Protein AF-A0A9E6F3J6-F1 (afdb_monomer)

pLDDT: mean 94.52, std 9.63, range [47.38, 98.88]

Mean predicted aligned error: 3.68 Å

Sequence (182 aa):
ATDNMPSGSAQNPGDVLKTYSGITVEVDNTDAEGRLILSDALTYVKEKYSPDAIIDLATLTGACVVALGNQVAGLFSNNDELADKIFKAGLRSGEKVWRMPIWDEYDPQIKSDVADLKNVGGRGAGAITAAKFLEKFVGDHKAWAHLDIAGPAFPGMGGGSKQKGSTGFGVRLLAEVLRNWS

Solvent-accessible surface area (backbone atoms only — not comparable to full-atom values): 10262 Å² total; per-residue (Å²): 139,85,83,92,65,94,56,100,82,41,87,50,68,68,41,73,44,74,44,80,82,62,56,31,34,24,30,68,48,74,91,46,44,67,59,59,62,43,33,37,52,45,28,48,48,48,73,76,63,65,60,87,60,46,79,50,77,39,72,68,34,71,48,40,25,73,75,54,36,39,70,30,24,40,31,37,55,83,20,74,68,60,46,49,48,48,40,54,16,6,66,75,55,67,49,38,51,44,84,47,72,81,62,73,88,49,54,74,43,30,53,37,97,88,32,71,25,30,62,56,36,60,87,65,62,41,40,42,35,50,50,55,56,45,44,66,40,51,58,87,60,74,37,36,34,44,34,38,31,37,18,33,32,51,28,58,99,85,39,99,62,93,59,88,51,75,64,65,63,55,57,55,24,51,53,40,34,64,76,61,66,123

Foldseek 3Di:
DDDQDDDPPHDDQQDWDQEPVRFIEGANDSLQCVLVVLLNVLLCCCVVPVDLAAEAEDLGDPVQCVVPNQQEKEKEKPEPVLSVLLQVLCVVLVLHYDYDDQDPVQVVQQDDPVGRGYSASPDPPGVNNSVNSSVVSNDPNRHYMYINNSRHQQPDPPDPDPDHGGDPRPPSSVVSSVVPVD

Secondary structure (DSSP, 8-state):
-------TTS--TTEEEE-TTS-EEEES-TT--HHHHHHHHHHHHHHHH--S-EEEEE---HHHHHHHTTS-EEEEES-HHHHHHHHHHHHHHS--EEE----GGGGGGG--SSSSEES---STTHHHHHHHHHHHHHTT-SSEEEEE-HHHHS--TTSS-S-SS---TTHHHHHHHHHT--

Structure (mmCIF, N/CA/C/O backbone):
data_AF-A0A9E6F3J6-F1
#
_entry.id   AF-A0A9E6F3J6-F1
#
loop_
_atom_site.group_PDB
_atom_site.id
_atom_site.type_symbol
_atom_site.label_atom_id
_atom_site.label_alt_id
_atom_site.label_comp_id
_atom_site.label_asym_id
_atom_site.label_entity_id
_atom_site.label_seq_id
_atom_site.pdbx_PDB_ins_code
_atom_site.Cartn_x
_atom_site.Cartn_y
_atom_site.Cartn_z
_atom_site.occupancy
_atom_site.B_iso_or_equiv
_atom_site.auth_seq_id
_atom_site.auth_comp_id
_atom_site.auth_asym_id
_atom_site.auth_atom_id
_atom_site.pdbx_PDB_model_num
ATOM 1 N N . ALA A 1 1 ? 14.091 -4.470 7.729 1.00 88.19 1 ALA A N 1
ATOM 2 C CA . ALA A 1 1 ? 14.368 -3.021 7.675 1.00 88.19 1 ALA A CA 1
ATOM 3 C C . ALA A 1 1 ? 15.608 -2.810 6.820 1.00 88.19 1 ALA A C 1
ATOM 5 O O . ALA A 1 1 ? 16.492 -3.657 6.876 1.00 88.19 1 ALA A O 1
ATOM 6 N N . THR A 1 2 ? 15.628 -1.755 6.010 1.00 94.44 2 THR A N 1
ATOM 7 C CA . THR A 1 2 ? 16.725 -1.406 5.094 1.00 94.44 2 THR A CA 1
ATOM 8 C C . THR A 1 2 ? 16.733 0.106 4.876 1.00 94.44 2 THR A C 1
ATOM 10 O O . THR A 1 2 ? 15.719 0.749 5.152 1.00 94.44 2 THR A O 1
ATOM 13 N N . ASP A 1 3 ? 17.835 0.635 4.351 1.00 94.75 3 ASP A N 1
ATOM 14 C CA . ASP A 1 3 ? 17.947 2.015 3.875 1.00 94.75 3 ASP A CA 1
ATOM 15 C C . ASP A 1 3 ? 17.868 2.049 2.339 1.00 94.75 3 ASP A C 1
ATOM 17 O O . ASP A 1 3 ? 18.248 1.077 1.679 1.00 94.75 3 ASP A O 1
ATOM 21 N N . ASN A 1 4 ? 17.404 3.168 1.775 1.00 96.44 4 ASN A N 1
ATOM 22 C CA . ASN A 1 4 ? 17.473 3.454 0.340 1.00 96.44 4 ASN A CA 1
ATOM 23 C C . ASN A 1 4 ? 18.542 4.527 0.092 1.00 96.44 4 ASN A C 1
ATOM 25 O O . ASN A 1 4 ? 18.337 5.691 0.433 1.00 96.44 4 ASN A O 1
ATOM 29 N N . MET A 1 5 ? 19.704 4.133 -0.437 1.00 96.62 5 MET A N 1
ATOM 30 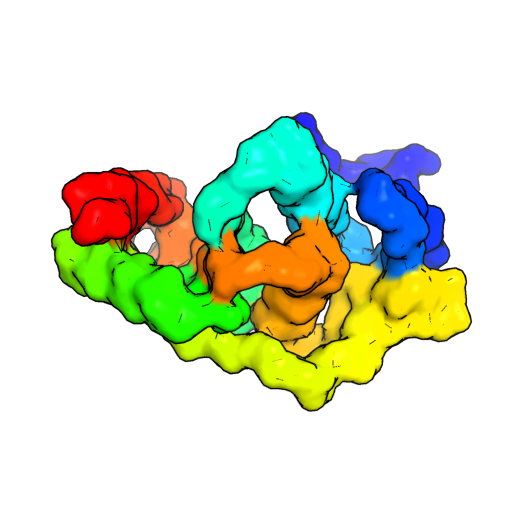C CA . MET A 1 5 ? 20.872 5.011 -0.560 1.00 96.62 5 MET A CA 1
ATOM 31 C C . MET A 1 5 ? 21.533 4.895 -1.937 1.00 96.62 5 MET A C 1
ATOM 33 O O . MET A 1 5 ? 21.718 3.781 -2.437 1.00 96.62 5 MET A O 1
ATOM 37 N N . PRO A 1 6 ? 21.985 6.016 -2.530 1.00 96.50 6 PRO A N 1
ATOM 38 C CA . PRO A 1 6 ? 22.788 5.969 -3.741 1.00 96.50 6 PRO A CA 1
ATOM 39 C C . PRO A 1 6 ? 24.170 5.378 -3.438 1.00 96.50 6 PRO A C 1
ATOM 41 O O . PRO A 1 6 ? 24.832 5.741 -2.465 1.00 96.50 6 PRO A O 1
ATOM 44 N N . SER A 1 7 ? 24.627 4.470 -4.293 1.00 97.12 7 SER A N 1
ATOM 45 C CA . SER A 1 7 ? 25.970 3.891 -4.252 1.00 97.12 7 SER A CA 1
ATOM 46 C C . SER A 1 7 ? 26.325 3.306 -5.621 1.00 97.12 7 SER A C 1
ATOM 48 O O . SER A 1 7 ? 25.457 3.174 -6.480 1.00 97.12 7 SER A O 1
ATOM 50 N N . GLY A 1 8 ? 27.585 2.906 -5.825 1.00 97.38 8 GLY A N 1
ATOM 51 C CA . GLY A 1 8 ? 28.000 2.212 -7.055 1.00 97.38 8 GLY A CA 1
ATOM 52 C C . GLY A 1 8 ? 27.360 0.830 -7.250 1.00 97.38 8 GLY A C 1
ATOM 53 O O . GLY A 1 8 ? 27.505 0.243 -8.316 1.00 97.38 8 GLY A O 1
ATOM 54 N N . SER A 1 9 ? 26.667 0.315 -6.232 1.00 96.38 9 SER A N 1
ATOM 55 C CA . SER A 1 9 ? 25.917 -0.944 -6.254 1.00 96.38 9 SER A CA 1
ATOM 56 C C . SER A 1 9 ? 24.431 -0.743 -5.935 1.00 96.38 9 SER A C 1
ATOM 58 O O . SER A 1 9 ? 23.765 -1.691 -5.523 1.00 96.38 9 SER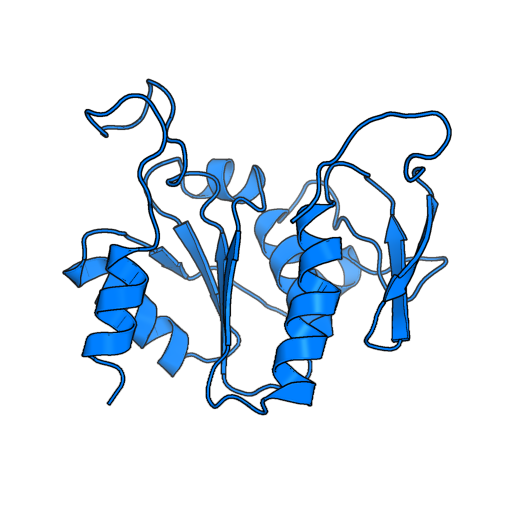 A O 1
ATOM 60 N N . ALA A 1 10 ? 23.924 0.491 -6.029 1.00 97.44 10 ALA A N 1
ATOM 61 C CA . ALA A 1 10 ? 22.506 0.768 -5.834 1.00 97.44 10 ALA A CA 1
ATOM 62 C C . ALA A 1 10 ? 21.676 0.233 -7.010 1.00 97.44 10 ALA A C 1
ATOM 64 O O . ALA A 1 10 ? 22.206 -0.014 -8.095 1.00 97.44 10 ALA A O 1
ATOM 65 N N . GLN A 1 11 ? 20.371 0.072 -6.776 1.00 96.69 11 GLN A N 1
ATOM 66 C CA . GLN A 1 11 ? 19.416 -0.223 -7.843 1.00 96.69 11 GLN A CA 1
ATOM 67 C C . GLN A 1 11 ? 19.447 0.885 -8.896 1.00 96.69 11 GLN A C 1
ATOM 69 O O . GLN A 1 11 ? 19.531 2.069 -8.558 1.00 96.69 11 GLN A O 1
ATOM 74 N N . ASN A 1 12 ? 19.3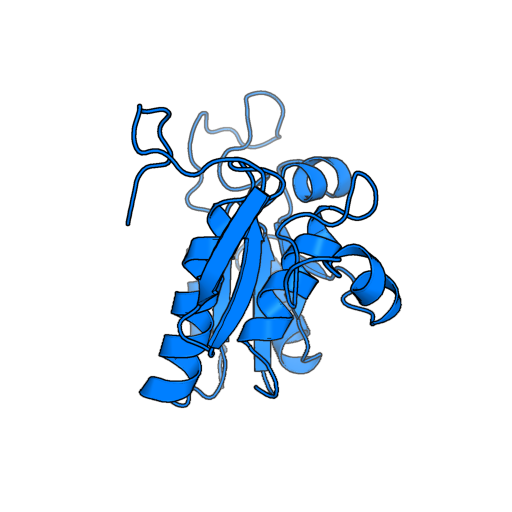50 0.492 -10.162 1.00 97.00 12 ASN A N 1
ATOM 75 C CA . ASN A 1 12 ? 19.287 1.406 -11.291 1.00 97.00 12 ASN A CA 1
ATOM 76 C C . ASN A 1 12 ? 17.864 1.457 -11.857 1.00 97.00 12 ASN A C 1
ATOM 78 O O . ASN A 1 12 ? 17.180 0.431 -11.900 1.00 97.00 12 ASN A O 1
ATOM 82 N N . PRO A 1 13 ? 17.424 2.621 -12.362 1.00 97.44 13 PRO A N 1
ATOM 83 C CA . PRO A 1 13 ? 16.274 2.677 -13.249 1.00 97.44 13 PRO A CA 1
ATOM 84 C C . PRO A 1 13 ? 16.433 1.703 -14.431 1.00 97.44 13 PRO A C 1
ATOM 86 O O . PRO A 1 13 ? 17.465 1.708 -15.104 1.00 97.44 13 PRO A O 1
ATOM 89 N N . GLY A 1 14 ? 15.414 0.881 -14.673 1.00 96.81 14 GLY A N 1
ATOM 90 C CA . GLY A 1 14 ? 15.390 -0.186 -15.677 1.00 96.81 14 GLY A CA 1
ATOM 91 C C . GLY A 1 14 ? 15.808 -1.570 -15.166 1.00 96.81 14 GLY A C 1
ATOM 92 O O . GLY A 1 14 ? 15.667 -2.545 -15.906 1.00 96.81 14 GLY A O 1
ATOM 93 N N . ASP A 1 15 ? 16.288 -1.699 -13.922 1.00 98.25 15 ASP A N 1
ATOM 94 C CA . ASP A 1 15 ? 16.562 -3.015 -13.335 1.00 98.25 15 ASP A CA 1
ATOM 95 C C . ASP A 1 15 ? 15.269 -3.840 -13.236 1.00 98.25 15 ASP A C 1
ATOM 97 O O . ASP A 1 15 ? 14.215 -3.328 -12.855 1.00 98.25 15 ASP A O 1
ATOM 101 N N . VAL A 1 16 ? 15.351 -5.141 -13.528 1.00 98.50 16 VAL A N 1
ATOM 102 C CA . VAL A 1 16 ? 14.231 -6.079 -13.362 1.00 98.50 16 VAL A CA 1
ATOM 103 C C . VAL A 1 16 ? 14.496 -6.986 -12.169 1.00 98.50 16 VAL A C 1
ATOM 105 O O . VAL A 1 16 ? 15.429 -7.790 -12.160 1.00 98.50 16 VAL A O 1
ATOM 108 N N . LEU A 1 17 ? 13.642 -6.873 -11.157 1.00 98.06 17 LEU A N 1
ATOM 109 C CA . LEU A 1 17 ? 13.688 -7.677 -9.944 1.00 98.06 17 LEU A CA 1
ATOM 110 C C . LEU A 1 17 ? 12.764 -8.882 -10.079 1.00 98.06 17 LEU A C 1
ATOM 112 O O . LEU A 1 17 ? 11.632 -8.757 -10.539 1.00 98.06 17 LEU A O 1
ATOM 116 N N . LYS A 1 18 ? 13.213 -10.047 -9.612 1.00 98.38 18 LYS A N 1
ATOM 117 C CA . LYS A 1 18 ? 12.339 -11.203 -9.402 1.00 98.38 18 LYS A CA 1
ATOM 118 C C . LYS A 1 18 ? 11.943 -11.259 -7.930 1.00 98.38 18 LYS A C 1
ATOM 120 O O . LYS A 1 18 ? 12.805 -11.458 -7.078 1.00 98.38 18 LYS A O 1
ATOM 125 N N . THR A 1 19 ? 10.657 -11.078 -7.654 1.00 98.19 19 THR A N 1
ATOM 126 C CA . THR A 1 19 ? 10.109 -11.088 -6.287 1.00 98.19 19 THR A CA 1
ATOM 127 C C . THR A 1 19 ? 9.979 -12.510 -5.736 1.00 98.19 19 THR A C 1
ATOM 129 O O . THR A 1 19 ? 10.066 -13.494 -6.479 1.00 98.19 19 THR A O 1
ATOM 132 N N . TYR A 1 20 ? 9.709 -12.627 -4.437 1.00 97.19 20 TYR A N 1
ATOM 133 C CA . TYR A 1 20 ? 9.422 -13.881 -3.739 1.00 97.19 20 TYR A CA 1
ATOM 134 C C . TYR A 1 20 ? 8.258 -14.650 -4.378 1.00 97.19 20 TYR A C 1
ATOM 136 O O . TYR A 1 20 ? 8.334 -15.866 -4.527 1.00 97.19 20 TYR A O 1
ATOM 144 N N . SER A 1 21 ? 7.227 -13.935 -4.846 1.00 96.88 21 SER A N 1
ATOM 145 C CA . SER A 1 21 ? 6.080 -14.517 -5.566 1.00 96.88 21 SER A CA 1
ATOM 146 C C . SER A 1 21 ? 6.431 -15.090 -6.947 1.00 96.88 21 SER A C 1
ATOM 148 O O . SER A 1 21 ? 5.626 -15.786 -7.561 1.00 96.88 21 SER A O 1
ATOM 150 N N . GLY A 1 22 ? 7.616 -14.766 -7.472 1.00 97.75 22 GLY A N 1
ATOM 151 C CA . GLY A 1 22 ? 8.027 -15.065 -8.839 1.00 97.75 22 GLY A CA 1
ATOM 152 C C . GLY A 1 22 ? 7.641 -14.000 -9.868 1.00 97.75 22 GLY A C 1
ATOM 153 O O . GLY A 1 22 ? 8.222 -14.021 -10.952 1.00 97.75 22 GLY A O 1
ATOM 154 N N . ILE A 1 23 ? 6.748 -13.060 -9.527 1.00 98.25 23 ILE A N 1
ATOM 155 C CA . ILE A 1 23 ? 6.398 -11.903 -10.368 1.00 98.25 23 ILE A CA 1
ATOM 156 C C . ILE A 1 23 ? 7.644 -11.035 -10.573 1.00 98.25 23 ILE A C 1
ATOM 158 O O . ILE A 1 23 ? 8.383 -10.755 -9.619 1.00 98.25 23 ILE A O 1
ATOM 162 N N . THR A 1 24 ? 7.871 -10.607 -11.810 1.00 98.69 24 THR A N 1
ATOM 163 C CA . THR A 1 24 ? 8.972 -9.717 -12.182 1.00 98.69 24 THR A CA 1
ATOM 164 C C . THR A 1 24 ? 8.552 -8.247 -12.164 1.00 98.69 24 THR A C 1
ATOM 166 O O . THR A 1 24 ? 7.461 -7.890 -12.608 1.00 98.69 24 THR A O 1
ATOM 169 N N . VAL A 1 25 ? 9.421 -7.383 -11.636 1.00 98.69 25 VAL A N 1
ATOM 170 C CA . VAL A 1 25 ? 9.161 -5.947 -11.476 1.00 98.69 25 VAL A CA 1
ATOM 171 C C . VAL A 1 25 ? 10.288 -5.126 -12.087 1.00 98.69 25 VAL A C 1
ATOM 173 O O . VAL A 1 25 ? 11.423 -5.201 -11.628 1.00 98.69 25 VAL A O 1
ATOM 176 N N . GLU A 1 26 ? 9.957 -4.299 -13.071 1.00 98.62 26 GLU A N 1
ATOM 177 C CA . GLU A 1 26 ? 10.814 -3.227 -13.570 1.00 98.62 26 GLU A CA 1
ATOM 178 C C . GLU A 1 26 ? 10.849 -2.067 -12.562 1.00 98.62 26 GLU A C 1
ATOM 180 O O . GLU A 1 26 ? 9.815 -1.513 -12.163 1.00 98.62 26 GLU A O 1
ATOM 185 N N . VAL A 1 27 ? 12.055 -1.687 -12.151 1.00 98.31 27 VAL A N 1
ATOM 186 C CA . VAL A 1 27 ? 12.314 -0.522 -11.307 1.00 98.31 27 VAL A CA 1
ATOM 187 C C . VAL A 1 27 ? 12.453 0.695 -12.211 1.00 98.31 27 VAL A C 1
ATOM 189 O O . VAL A 1 27 ? 13.545 1.022 -12.646 1.00 98.31 27 VAL A O 1
ATOM 192 N N . ASP A 1 28 ? 11.358 1.385 -12.507 1.00 97.12 28 ASP A N 1
ATOM 193 C CA . ASP A 1 28 ? 11.390 2.620 -13.308 1.00 97.12 28 ASP A CA 1
ATOM 194 C C . ASP A 1 28 ? 11.818 3.829 -12.448 1.00 97.12 28 ASP A C 1
ATOM 196 O O . ASP A 1 28 ? 12.555 4.707 -12.892 1.00 97.12 28 ASP A O 1
ATOM 200 N N . ASN A 1 29 ? 11.437 3.846 -11.164 1.00 97.19 29 ASN A N 1
ATOM 201 C CA . ASN A 1 29 ? 11.877 4.871 -10.214 1.00 97.19 29 ASN A CA 1
ATOM 202 C C . ASN A 1 29 ? 12.340 4.256 -8.886 1.00 97.19 29 ASN A C 1
ATOM 204 O O . ASN A 1 29 ? 11.555 3.624 -8.181 1.00 97.19 29 ASN A O 1
ATOM 208 N N . THR A 1 30 ? 13.596 4.488 -8.509 1.00 96.88 30 THR A N 1
ATOM 209 C CA . THR A 1 30 ? 14.212 3.944 -7.287 1.00 96.88 30 THR A CA 1
ATOM 210 C C . THR A 1 30 ? 13.691 4.571 -5.989 1.00 96.88 30 THR A C 1
ATOM 212 O O . THR A 1 30 ? 13.949 4.023 -4.928 1.00 96.88 30 THR A O 1
ATOM 215 N N . ASP A 1 31 ? 12.971 5.695 -6.057 1.00 95.69 31 ASP A N 1
ATOM 216 C CA . ASP A 1 31 ? 12.282 6.352 -4.923 1.00 95.69 31 ASP A CA 1
ATOM 217 C C . ASP A 1 31 ? 10.863 5.785 -4.691 1.00 95.69 31 ASP A C 1
ATOM 219 O O . ASP A 1 31 ? 10.106 6.217 -3.826 1.00 95.69 31 ASP A O 1
ATOM 223 N N . ALA A 1 32 ? 10.454 4.814 -5.514 1.00 96.12 32 ALA A N 1
ATOM 224 C CA . ALA A 1 32 ? 9.265 4.000 -5.290 1.00 96.12 32 ALA A CA 1
ATOM 225 C C . ALA A 1 32 ? 9.654 2.621 -4.723 1.00 96.12 32 ALA A C 1
ATOM 227 O O . ALA A 1 32 ? 9.108 1.595 -5.132 1.00 96.12 32 ALA A O 1
ATOM 228 N N . GLU A 1 33 ? 10.602 2.583 -3.785 1.00 97.19 33 GLU A N 1
ATOM 229 C CA . GLU A 1 33 ? 11.165 1.359 -3.205 1.00 97.19 33 GLU A CA 1
ATOM 230 C C . GLU A 1 33 ? 10.273 0.721 -2.139 1.00 97.19 33 GLU A C 1
ATOM 232 O O . GLU A 1 33 ? 10.260 -0.503 -1.997 1.00 97.19 33 GLU A O 1
ATOM 237 N N . GLY A 1 34 ? 9.489 1.521 -1.406 1.00 97.31 34 GLY A N 1
ATOM 238 C CA . GLY A 1 34 ? 8.675 1.024 -0.291 1.00 97.31 34 GLY A CA 1
ATOM 239 C C . GLY A 1 34 ? 7.719 -0.101 -0.707 1.00 97.31 34 GLY A C 1
ATOM 240 O O . GLY A 1 34 ? 7.552 -1.090 0.002 1.00 97.31 34 GLY A O 1
ATOM 241 N N . ARG A 1 35 ? 7.148 -0.010 -1.912 1.00 97.94 35 ARG A N 1
ATOM 242 C CA . ARG A 1 35 ? 6.275 -1.063 -2.454 1.00 97.94 35 ARG A CA 1
ATOM 243 C C . ARG A 1 35 ? 7.043 -2.316 -2.885 1.00 97.94 35 ARG A C 1
ATOM 245 O O . ARG A 1 35 ? 6.483 -3.404 -2.825 1.00 97.94 35 ARG A O 1
ATOM 252 N N . LEU A 1 36 ? 8.315 -2.181 -3.272 1.00 98.00 36 LEU A N 1
ATOM 253 C CA . LEU A 1 36 ? 9.169 -3.314 -3.638 1.00 98.00 36 LEU A CA 1
ATOM 254 C C . LEU A 1 36 ? 9.439 -4.181 -2.410 1.00 98.00 36 LEU A C 1
ATOM 256 O O . LEU A 1 36 ? 9.200 -5.381 -2.447 1.00 98.00 36 LEU A O 1
ATOM 260 N N . ILE A 1 37 ? 9.836 -3.576 -1.289 1.00 97.69 37 ILE A N 1
ATOM 261 C CA . ILE A 1 37 ? 10.085 -4.338 -0.056 1.00 97.69 37 ILE A CA 1
ATOM 262 C C . ILE A 1 37 ? 8.797 -4.943 0.528 1.00 97.69 37 ILE A C 1
ATOM 264 O O . ILE A 1 37 ? 8.829 -6.031 1.103 1.00 97.69 37 ILE A O 1
ATOM 268 N N . LEU A 1 38 ? 7.655 -4.264 0.368 1.00 98.25 38 LEU A N 1
ATOM 269 C CA . LEU A 1 38 ? 6.359 -4.768 0.827 1.00 98.25 38 LEU A CA 1
ATOM 270 C C . LEU A 1 38 ? 5.841 -5.924 -0.030 1.00 98.25 38 LEU A C 1
ATOM 272 O O . LEU A 1 38 ? 5.162 -6.792 0.507 1.00 98.25 38 LEU A O 1
ATOM 276 N N . SER A 1 39 ? 6.168 -5.965 -1.324 1.00 97.94 39 SER A N 1
ATOM 277 C CA . SER A 1 39 ? 5.719 -7.030 -2.229 1.00 97.94 39 SER A CA 1
ATOM 278 C C . SER A 1 39 ? 6.106 -8.429 -1.729 1.00 97.94 39 SER A C 1
ATOM 280 O O . SER A 1 39 ? 5.257 -9.320 -1.598 1.00 97.94 39 SER A O 1
ATOM 282 N N . ASP A 1 40 ? 7.368 -8.591 -1.331 1.00 98.12 40 ASP A N 1
ATOM 283 C CA . ASP A 1 40 ? 7.883 -9.835 -0.767 1.00 98.12 40 ASP A CA 1
ATOM 284 C C . ASP A 1 40 ? 7.299 -10.107 0.620 1.00 98.12 40 ASP A C 1
ATOM 286 O O . ASP A 1 40 ? 6.921 -11.240 0.913 1.00 98.12 40 ASP A O 1
ATOM 290 N N . ALA A 1 41 ? 7.163 -9.078 1.463 1.00 98.19 41 ALA A N 1
ATOM 291 C CA . ALA A 1 41 ? 6.591 -9.226 2.799 1.00 98.19 41 ALA A CA 1
ATOM 292 C C . ALA A 1 41 ? 5.126 -9.697 2.759 1.00 98.19 41 ALA A C 1
ATOM 294 O O . ALA A 1 41 ? 4.760 -10.615 3.494 1.00 98.19 41 ALA A O 1
ATOM 295 N N . LEU A 1 42 ? 4.301 -9.111 1.886 1.00 98.38 42 LEU A N 1
ATOM 296 C CA . LEU A 1 42 ? 2.893 -9.477 1.707 1.00 98.38 42 LEU A CA 1
ATOM 297 C C . LEU A 1 42 ? 2.757 -10.915 1.205 1.00 98.38 42 LEU A C 1
ATOM 299 O O . LEU A 1 42 ? 1.988 -11.695 1.771 1.00 98.38 42 LEU A O 1
ATOM 303 N N . THR A 1 43 ? 3.545 -11.282 0.190 1.00 98.00 43 THR A N 1
ATOM 304 C CA . THR A 1 43 ? 3.551 -12.649 -0.347 1.00 98.00 43 THR A CA 1
ATOM 305 C C . THR A 1 43 ? 3.976 -13.648 0.728 1.00 98.00 43 THR A C 1
ATOM 307 O O . THR A 1 43 ? 3.280 -14.634 0.972 1.00 98.00 43 THR A O 1
ATOM 310 N N . TYR A 1 44 ? 5.079 -13.362 1.425 1.00 97.81 44 TYR A N 1
ATOM 311 C CA . TYR A 1 44 ? 5.607 -14.220 2.478 1.00 97.81 44 TYR A CA 1
ATOM 312 C C . TYR A 1 44 ? 4.598 -14.426 3.609 1.00 97.81 44 TYR A C 1
ATOM 314 O O . TYR A 1 44 ? 4.367 -15.558 4.023 1.00 97.81 44 TYR A O 1
ATOM 322 N N . VAL A 1 45 ? 3.972 -13.353 4.108 1.00 97.12 45 VAL A N 1
ATOM 323 C CA . VAL A 1 45 ? 3.002 -13.448 5.209 1.00 97.12 45 VAL A CA 1
ATOM 324 C C . VAL A 1 45 ? 1.790 -14.284 4.804 1.00 97.12 45 VAL A C 1
ATOM 326 O O . VAL A 1 45 ? 1.386 -15.173 5.558 1.00 97.12 45 VAL A O 1
ATOM 329 N N . LYS A 1 46 ? 1.250 -14.034 3.606 1.00 95.75 46 LYS A N 1
ATOM 330 C CA . LYS A 1 46 ? 0.127 -14.786 3.042 1.00 95.75 46 LYS A CA 1
ATOM 331 C C . LYS A 1 46 ? 0.427 -16.285 2.994 1.00 95.75 46 LYS A C 1
ATOM 333 O O . LYS A 1 46 ? -0.331 -17.077 3.547 1.00 95.75 46 LYS A O 1
ATOM 338 N N . GLU A 1 47 ? 1.542 -16.671 2.378 1.00 95.38 47 GLU A N 1
ATOM 339 C CA . GLU A 1 47 ? 1.894 -18.081 2.173 1.00 95.38 47 GLU A CA 1
ATOM 340 C C . GLU A 1 47 ? 2.314 -18.779 3.465 1.00 95.38 47 GLU A C 1
ATOM 342 O O . GLU A 1 47 ? 1.949 -19.928 3.711 1.00 95.38 47 GLU A O 1
ATOM 347 N N . LYS A 1 48 ? 3.080 -18.089 4.315 1.00 97.38 48 LYS A N 1
ATOM 348 C CA . LYS A 1 48 ? 3.657 -18.698 5.512 1.00 97.38 48 LYS A CA 1
ATOM 349 C C . LYS A 1 48 ? 2.643 -18.882 6.633 1.00 97.38 48 LYS A C 1
ATOM 351 O O . LYS A 1 48 ? 2.751 -19.863 7.371 1.00 97.38 48 LYS A O 1
ATOM 356 N N . TYR A 1 49 ? 1.716 -17.938 6.794 1.00 96.81 49 TYR A N 1
ATOM 357 C CA . TYR A 1 49 ? 0.838 -17.881 7.964 1.00 96.81 49 TYR A CA 1
ATOM 358 C C . TYR A 1 49 ? -0.641 -18.086 7.652 1.00 96.81 49 TYR A C 1
ATOM 360 O O . TYR A 1 49 ? -1.386 -18.350 8.589 1.00 96.81 49 TYR A O 1
ATOM 368 N N . SER A 1 50 ? -1.068 -18.001 6.383 1.00 93.38 50 SER A N 1
ATOM 369 C CA . SER A 1 50 ? -2.484 -18.136 5.993 1.00 93.38 50 SER A CA 1
ATOM 370 C C . SER A 1 50 ? -3.439 -17.317 6.890 1.00 93.38 50 SER A C 1
ATOM 372 O O . SER A 1 50 ? -4.354 -17.890 7.482 1.00 93.38 50 SER A O 1
ATOM 374 N N . PRO A 1 51 ? -3.195 -16.004 7.074 1.00 96.62 51 PRO A N 1
ATOM 375 C CA . PRO A 1 51 ? -3.962 -15.193 8.017 1.00 96.62 51 PRO A CA 1
ATOM 376 C C . PRO A 1 51 ? -5.417 -14.999 7.563 1.00 96.62 51 PRO A C 1
ATOM 378 O O . PRO A 1 51 ? -5.711 -15.015 6.373 1.00 96.62 51 PRO A O 1
ATOM 381 N N . ASP A 1 52 ? -6.328 -14.731 8.503 1.00 96.00 52 ASP A N 1
ATOM 382 C CA . ASP A 1 52 ? -7.721 -14.384 8.169 1.00 96.00 52 ASP A CA 1
ATOM 383 C C . ASP A 1 52 ? -7.839 -12.997 7.515 1.00 96.00 52 ASP A C 1
ATOM 385 O O . ASP A 1 52 ? -8.762 -12.734 6.745 1.00 96.00 52 ASP A O 1
ATOM 389 N N . ALA A 1 53 ? -6.913 -12.091 7.840 1.00 97.75 53 ALA A N 1
ATOM 390 C CA . ALA A 1 53 ? -6.830 -10.750 7.281 1.00 97.75 53 ALA A CA 1
ATOM 391 C C . ALA A 1 53 ? -5.383 -10.246 7.263 1.00 97.75 53 ALA A C 1
ATOM 393 O O . ALA A 1 53 ? -4.600 -10.538 8.168 1.00 97.75 53 ALA A O 1
ATOM 394 N N . ILE A 1 54 ? -5.052 -9.429 6.264 1.00 98.50 54 ILE A N 1
ATOM 395 C CA . ILE A 1 54 ? -3.759 -8.745 6.149 1.00 98.50 54 ILE A CA 1
ATOM 396 C C . ILE A 1 54 ? -4.010 -7.239 6.188 1.00 98.50 54 ILE A C 1
ATOM 398 O O . ILE A 1 54 ? -4.780 -6.717 5.385 1.00 98.50 54 ILE A O 1
ATOM 402 N N . ILE A 1 55 ? -3.356 -6.537 7.112 1.00 98.56 55 ILE A N 1
ATOM 403 C CA . ILE A 1 55 ? -3.369 -5.073 7.170 1.00 98.56 55 ILE A CA 1
ATOM 404 C C . ILE A 1 55 ? -1.922 -4.593 7.136 1.00 98.56 55 ILE A C 1
ATOM 406 O O . ILE A 1 55 ? -1.156 -4.908 8.047 1.00 98.56 55 ILE A O 1
ATOM 410 N N . ASP A 1 56 ? -1.555 -3.833 6.109 1.00 98.56 56 ASP A N 1
ATOM 411 C CA . ASP A 1 56 ? -0.233 -3.217 5.995 1.00 98.56 56 ASP A CA 1
ATOM 412 C C . ASP A 1 56 ? -0.312 -1.686 6.077 1.00 98.56 56 ASP A C 1
ATOM 414 O O . ASP A 1 56 ? -1.328 -1.066 5.752 1.00 98.56 56 ASP A O 1
ATOM 418 N N . LEU A 1 57 ? 0.749 -1.081 6.616 1.00 97.81 57 LEU A N 1
ATOM 419 C CA . LEU A 1 57 ? 0.862 0.357 6.846 1.00 97.81 57 LEU A CA 1
ATOM 420 C C . LEU A 1 57 ? 2.182 0.833 6.263 1.00 97.81 57 LEU A C 1
ATOM 422 O O . LEU A 1 57 ? 3.236 0.290 6.602 1.00 97.81 57 LEU A O 1
ATOM 426 N N . ALA A 1 58 ? 2.140 1.888 5.456 1.00 98.00 58 ALA A N 1
ATOM 427 C CA . ALA A 1 58 ? 3.353 2.497 4.934 1.00 98.00 58 ALA A CA 1
ATOM 428 C C . ALA A 1 58 ? 3.183 3.992 4.681 1.00 98.00 58 ALA A C 1
ATOM 430 O O . ALA A 1 58 ? 2.116 4.468 4.301 1.00 98.00 58 ALA A O 1
ATOM 431 N N . THR A 1 59 ? 4.264 4.744 4.859 1.00 96.75 59 THR A N 1
ATOM 432 C CA . THR A 1 59 ? 4.382 6.121 4.369 1.00 96.75 59 THR A CA 1
ATOM 433 C C . THR A 1 59 ? 4.680 6.087 2.870 1.00 96.75 59 THR A C 1
ATOM 435 O O . THR A 1 59 ? 5.788 6.414 2.453 1.00 96.75 59 THR A O 1
ATOM 438 N N . LEU A 1 60 ? 3.734 5.574 2.077 1.00 94.88 60 LEU A N 1
ATOM 439 C CA . LEU A 1 60 ? 4.039 5.024 0.758 1.00 94.88 60 LEU A CA 1
ATOM 440 C C . LEU A 1 60 ? 4.054 6.073 -0.350 1.00 94.88 60 LEU A C 1
ATOM 442 O O . LEU A 1 60 ? 4.886 5.980 -1.252 1.00 94.88 60 LEU A O 1
ATOM 446 N N . THR A 1 61 ? 3.128 7.039 -0.339 1.00 96.31 61 THR A N 1
ATOM 447 C CA . THR A 1 61 ? 3.018 7.975 -1.463 1.00 96.31 61 THR A CA 1
ATOM 448 C C . THR A 1 61 ? 2.797 9.426 -1.053 1.00 96.31 61 THR A C 1
ATOM 450 O O . THR A 1 61 ? 1.893 9.775 -0.294 1.00 96.31 61 THR A O 1
ATOM 453 N N . GLY A 1 62 ? 3.549 10.330 -1.689 1.00 95.25 62 GLY A N 1
ATOM 454 C CA . GLY A 1 62 ? 3.229 11.761 -1.674 1.00 95.25 62 GLY A CA 1
ATOM 455 C C . GLY A 1 62 ? 1.891 12.075 -2.362 1.00 95.25 62 GLY A C 1
ATOM 456 O O . GLY A 1 62 ? 1.231 13.053 -2.025 1.00 95.25 62 GLY A O 1
ATOM 457 N N . ALA A 1 63 ? 1.442 11.223 -3.290 1.00 96.94 63 ALA A N 1
ATOM 458 C CA . ALA A 1 63 ? 0.161 11.382 -3.974 1.00 96.94 63 ALA A CA 1
ATOM 459 C C . ALA A 1 63 ? -1.037 11.292 -3.011 1.00 96.94 63 ALA A C 1
ATOM 461 O O . ALA A 1 63 ? -1.998 12.046 -3.169 1.00 96.94 63 ALA A O 1
ATOM 462 N N . CYS A 1 64 ? -0.974 10.427 -1.992 1.00 96.75 64 CYS A N 1
ATOM 463 C CA . CYS A 1 64 ? -2.018 10.354 -0.971 1.00 96.75 64 CYS A CA 1
ATOM 464 C C . CYS A 1 64 ? -2.074 11.640 -0.132 1.00 96.75 64 CYS A C 1
ATOM 466 O O . CYS A 1 64 ? -3.161 12.127 0.179 1.00 96.75 64 CYS A O 1
ATOM 468 N N . VAL A 1 65 ? -0.916 12.248 0.154 1.00 95.38 65 VAL A N 1
ATOM 469 C CA . VAL A 1 65 ? -0.831 13.550 0.841 1.00 95.38 65 VAL A CA 1
ATOM 470 C C . VAL A 1 65 ? -1.466 14.661 0.013 1.00 95.38 65 VAL A C 1
ATOM 472 O O . VAL A 1 65 ? -2.209 15.479 0.546 1.00 95.38 65 VAL A O 1
ATOM 475 N N . VAL A 1 66 ? -1.222 14.687 -1.299 1.00 96.31 66 VAL A N 1
ATOM 476 C CA . VAL A 1 66 ? -1.850 15.671 -2.196 1.00 96.31 66 VAL A CA 1
ATOM 477 C C . VAL A 1 66 ? -3.376 15.522 -2.203 1.00 96.31 66 VAL A C 1
ATOM 479 O O . VAL A 1 66 ? -4.082 16.526 -2.243 1.00 96.31 66 VAL A O 1
ATOM 482 N N . ALA A 1 67 ? -3.889 14.290 -2.138 1.00 96.50 67 ALA A N 1
ATOM 483 C CA . ALA A 1 67 ? -5.325 14.020 -2.171 1.00 96.50 67 ALA A CA 1
ATOM 484 C C . ALA A 1 67 ? -6.042 14.301 -0.836 1.00 96.50 67 ALA A C 1
ATOM 486 O O . ALA A 1 67 ? -7.128 14.877 -0.839 1.00 96.50 67 ALA A O 1
ATOM 487 N N . LEU A 1 68 ? -5.465 13.880 0.296 1.00 96.25 68 LEU A N 1
ATOM 488 C CA . LEU A 1 68 ? -6.138 13.856 1.608 1.00 96.25 68 LEU A CA 1
ATOM 489 C C . LEU A 1 68 ? -5.507 14.793 2.653 1.00 96.25 68 LEU A C 1
ATOM 491 O O . LEU A 1 68 ? -6.025 14.945 3.764 1.00 96.25 68 LEU A O 1
ATOM 495 N N . GLY A 1 69 ? -4.397 15.447 2.314 1.00 93.75 69 GLY A N 1
ATOM 496 C CA . GLY A 1 69 ? -3.626 16.278 3.230 1.00 93.75 69 GLY A CA 1
ATOM 497 C C . GLY A 1 69 ? -2.885 15.463 4.294 1.00 93.75 69 GLY A C 1
ATOM 498 O O . GLY A 1 69 ? -2.571 14.290 4.121 1.00 93.75 69 GLY A O 1
ATOM 499 N N . ASN A 1 70 ? -2.599 16.110 5.426 1.00 92.25 70 ASN A N 1
ATOM 500 C CA . ASN A 1 70 ? -1.747 15.550 6.485 1.00 92.25 70 ASN A CA 1
ATOM 501 C C . ASN A 1 70 ? -2.520 14.962 7.676 1.00 92.25 70 ASN A C 1
ATOM 503 O O . ASN A 1 70 ? -1.918 14.648 8.692 1.00 92.25 70 ASN A O 1
ATOM 507 N N . GLN A 1 71 ? -3.851 14.885 7.612 1.00 90.94 71 GLN A N 1
ATOM 508 C CA . GLN A 1 71 ? -4.683 14.547 8.782 1.00 90.94 71 GLN A CA 1
ATOM 509 C C . GLN A 1 71 ? -5.415 13.210 8.646 1.00 90.94 71 GLN A C 1
ATOM 511 O O . GLN A 1 71 ? -5.918 12.689 9.640 1.00 90.94 71 GLN A O 1
ATOM 516 N N . VAL A 1 72 ? -5.524 12.687 7.426 1.00 95.88 72 VAL A N 1
ATOM 517 C CA . VAL A 1 72 ? -6.312 11.498 7.093 1.00 95.88 72 VAL A CA 1
ATOM 518 C C . VAL A 1 72 ? -5.437 10.569 6.260 1.00 95.88 72 VAL A C 1
ATOM 520 O O . VAL A 1 72 ? -4.782 11.028 5.328 1.00 95.88 72 VAL A O 1
ATOM 523 N N . ALA A 1 73 ? -5.412 9.281 6.601 1.00 98.31 73 ALA A N 1
ATOM 524 C CA . ALA A 1 73 ? -4.713 8.267 5.811 1.00 98.31 73 ALA A CA 1
ATOM 525 C C . ALA A 1 73 ? -5.605 7.710 4.692 1.00 98.31 73 ALA A C 1
ATOM 527 O O . ALA A 1 73 ? -6.830 7.633 4.838 1.00 98.31 73 ALA A O 1
ATOM 528 N N . GLY A 1 74 ? -4.988 7.288 3.590 1.00 98.69 74 GLY A N 1
ATOM 529 C CA . GLY A 1 74 ? -5.683 6.560 2.531 1.00 98.69 74 GLY A CA 1
ATOM 530 C C . GLY A 1 74 ? -5.905 5.107 2.939 1.00 98.69 74 GLY A C 1
ATOM 531 O O . GLY A 1 74 ? -4.964 4.443 3.358 1.00 98.69 74 GLY A O 1
ATOM 532 N N . LEU A 1 75 ? -7.136 4.613 2.817 1.00 98.88 75 LEU A N 1
ATOM 533 C CA . LEU A 1 75 ? -7.506 3.215 3.040 1.00 98.88 75 LEU A CA 1
ATOM 534 C C . LEU A 1 75 ? -7.861 2.564 1.703 1.00 98.88 75 LEU A C 1
ATOM 536 O O . LEU A 1 75 ? -8.846 2.935 1.069 1.00 98.88 75 LEU A O 1
ATOM 540 N N . PHE A 1 76 ? -7.098 1.556 1.311 1.00 98.81 76 PHE A N 1
ATOM 541 C CA . PHE A 1 76 ? -7.332 0.740 0.124 1.00 98.81 76 PHE A CA 1
ATOM 542 C C . PHE A 1 76 ? -7.643 -0.680 0.583 1.00 98.81 76 PHE A C 1
ATOM 544 O O . PHE A 1 76 ? -6.957 -1.190 1.461 1.00 98.81 76 PHE A O 1
ATOM 551 N N . SER A 1 77 ? -8.687 -1.316 0.054 1.00 98.62 77 SER A N 1
ATOM 552 C CA . SER A 1 77 ? -9.048 -2.671 0.482 1.00 98.62 77 SER A CA 1
ATOM 553 C C . SER A 1 77 ? -9.941 -3.373 -0.529 1.00 98.62 77 SER A C 1
ATOM 555 O O . SER A 1 77 ? -10.883 -2.764 -1.048 1.00 98.62 77 SER A O 1
ATOM 557 N N . ASN A 1 78 ? -9.665 -4.664 -0.731 1.00 97.81 78 ASN A N 1
ATOM 558 C CA . ASN A 1 78 ? -10.450 -5.589 -1.552 1.00 97.81 78 ASN A CA 1
ATOM 559 C C . ASN A 1 78 ? -11.662 -6.187 -0.821 1.00 97.81 78 ASN A C 1
ATOM 561 O O . ASN A 1 78 ? -12.375 -7.014 -1.384 1.00 97.81 78 ASN A O 1
ATOM 565 N N . ASN A 1 79 ? -11.909 -5.772 0.422 1.00 98.31 79 ASN A N 1
ATOM 566 C CA . ASN A 1 79 ? -12.963 -6.315 1.259 1.00 98.31 79 ASN A CA 1
ATOM 567 C C . ASN A 1 79 ? -13.744 -5.186 1.946 1.00 98.31 79 ASN A C 1
ATOM 569 O O . ASN A 1 79 ? -13.203 -4.437 2.761 1.00 98.31 79 ASN A O 1
ATOM 573 N N . ASP A 1 80 ? -15.031 -5.067 1.614 1.00 98.12 80 ASP A N 1
ATOM 574 C CA . ASP A 1 80 ? -15.903 -4.001 2.123 1.00 98.12 80 ASP A CA 1
ATOM 575 C C . ASP A 1 80 ? -16.079 -4.054 3.644 1.00 98.12 80 ASP A C 1
ATOM 577 O O . ASP A 1 80 ? -16.074 -3.011 4.301 1.00 98.12 80 ASP A O 1
ATOM 581 N N . GLU A 1 81 ? -16.192 -5.255 4.213 1.00 97.88 81 GLU A N 1
ATOM 582 C CA . GLU A 1 81 ? -16.369 -5.447 5.653 1.00 97.88 81 GLU A CA 1
ATOM 583 C C . GLU A 1 81 ? -15.107 -5.047 6.425 1.00 97.88 81 GLU A C 1
ATOM 585 O O . GLU A 1 81 ? -15.189 -4.342 7.433 1.00 97.88 81 GLU A O 1
ATOM 590 N N . LEU A 1 82 ? -13.927 -5.441 5.934 1.00 98.31 82 LEU A N 1
ATOM 591 C CA . LEU A 1 82 ? -12.644 -5.043 6.509 1.00 98.31 82 LEU A CA 1
ATOM 592 C C . LEU A 1 82 ? -12.455 -3.524 6.424 1.00 98.31 82 LEU A C 1
ATOM 594 O O . LEU A 1 82 ? -12.074 -2.894 7.413 1.00 98.31 82 LEU A O 1
ATOM 598 N N . ALA A 1 83 ? -12.766 -2.924 5.273 1.00 98.56 83 ALA A N 1
ATOM 599 C CA . ALA A 1 83 ? -12.680 -1.481 5.090 1.00 98.56 83 ALA A CA 1
ATOM 600 C C . ALA A 1 83 ? -13.589 -0.725 6.074 1.00 98.56 83 ALA A C 1
ATOM 602 O O . ALA A 1 83 ? -13.150 0.240 6.704 1.00 98.56 83 ALA A O 1
ATOM 603 N N . ASP A 1 84 ? -14.832 -1.177 6.254 1.00 98.31 84 ASP A N 1
ATOM 604 C CA . ASP A 1 84 ? -15.783 -0.577 7.194 1.00 98.31 84 ASP A CA 1
ATOM 605 C C . ASP A 1 84 ? -15.344 -0.750 8.660 1.00 98.31 84 ASP A C 1
ATOM 607 O O . ASP A 1 84 ? -15.403 0.207 9.442 1.00 98.31 84 ASP A O 1
ATOM 611 N N . LYS A 1 85 ? -14.812 -1.924 9.036 1.00 98.31 85 LYS A N 1
ATOM 612 C CA . LYS A 1 85 ? -14.225 -2.153 10.370 1.00 98.31 85 LYS A CA 1
ATOM 613 C C . LYS A 1 85 ? -13.106 -1.152 10.667 1.00 98.31 85 LYS A C 1
ATOM 615 O O . LYS A 1 85 ? -13.119 -0.517 11.727 1.00 98.31 85 LYS A O 1
ATOM 620 N N . ILE A 1 86 ? -12.172 -0.968 9.731 1.00 98.69 86 ILE A N 1
ATOM 621 C CA . ILE A 1 86 ? -11.048 -0.031 9.882 1.00 98.69 86 ILE A CA 1
ATOM 622 C C . ILE A 1 86 ? -11.548 1.418 9.910 1.00 98.69 86 ILE A C 1
ATOM 624 O O . ILE A 1 86 ? -11.125 2.196 10.765 1.00 98.69 86 ILE A O 1
ATOM 628 N N . PHE A 1 87 ? -12.493 1.786 9.042 1.00 98.62 87 PHE A N 1
ATOM 629 C CA . PHE A 1 87 ? -13.083 3.125 9.027 1.00 98.62 87 PHE A CA 1
ATOM 630 C C . PHE A 1 87 ? -13.731 3.480 10.373 1.00 98.62 87 PHE A C 1
ATOM 632 O O . PHE A 1 87 ? -13.421 4.517 10.967 1.00 98.62 87 PHE A O 1
ATOM 639 N N . LYS A 1 88 ? -14.569 2.588 10.915 1.00 98.50 88 LYS A N 1
ATOM 640 C CA . LYS A 1 88 ? -15.199 2.763 12.232 1.00 98.50 88 LYS A CA 1
ATOM 641 C C . LYS A 1 88 ? -14.166 2.840 13.361 1.00 98.50 88 LYS A C 1
ATOM 643 O O . LYS A 1 88 ? -14.325 3.652 14.273 1.00 98.50 88 LYS A O 1
ATOM 648 N N . ALA A 1 89 ? -13.098 2.042 13.301 1.00 98.50 89 ALA A N 1
ATOM 649 C CA . ALA A 1 89 ? -11.990 2.125 14.252 1.00 98.50 89 ALA A CA 1
ATOM 650 C C . ALA A 1 89 ? -11.241 3.468 14.161 1.00 98.50 89 ALA A C 1
ATOM 652 O O . ALA A 1 89 ? -10.859 4.034 15.188 1.00 98.50 89 ALA A O 1
ATOM 653 N N . GLY A 1 90 ? -11.100 4.039 12.962 1.00 98.19 90 GLY A N 1
ATOM 654 C CA . GLY A 1 90 ? -10.535 5.375 12.765 1.00 98.19 90 GLY A CA 1
ATOM 655 C C . GLY A 1 90 ? -11.385 6.482 13.384 1.00 98.19 90 GLY A C 1
ATOM 656 O O . GLY A 1 90 ? -10.854 7.404 14.006 1.00 98.19 90 GLY A O 1
ATOM 657 N N . LEU A 1 91 ? -12.714 6.358 13.313 1.00 98.12 91 LEU A N 1
ATOM 658 C CA . LEU A 1 91 ? -13.626 7.284 13.993 1.00 98.12 91 LEU A CA 1
ATOM 659 C C . LEU A 1 91 ? -13.510 7.204 15.523 1.00 98.12 91 LEU A C 1
ATOM 661 O O . LEU A 1 91 ? -13.515 8.244 16.179 1.00 98.12 91 LEU A O 1
ATOM 665 N N . ARG A 1 92 ? -13.375 5.998 16.094 1.00 98.06 92 ARG A N 1
ATOM 666 C CA . ARG A 1 92 ? -13.258 5.797 17.553 1.00 98.06 92 ARG A CA 1
ATOM 667 C C . ARG A 1 92 ? -11.893 6.199 18.113 1.00 98.06 92 ARG A C 1
ATOM 669 O O . ARG A 1 92 ? -11.821 6.819 19.169 1.00 98.06 92 ARG A O 1
ATOM 676 N N . SER A 1 93 ? -10.814 5.867 17.407 1.00 97.44 93 SER A N 1
ATOM 677 C CA . SER A 1 93 ? -9.437 6.163 17.834 1.00 97.44 93 SER A CA 1
ATOM 678 C C . SER A 1 93 ? -9.025 7.623 17.599 1.00 97.44 93 SER A C 1
ATOM 680 O O . SER A 1 93 ? -8.072 8.110 18.215 1.00 97.44 93 SER A O 1
ATOM 682 N N . GLY A 1 94 ? -9.729 8.322 16.703 1.00 96.12 94 GLY A N 1
ATOM 683 C CA . GLY A 1 94 ? -9.372 9.654 16.220 1.00 96.12 94 GLY A CA 1
ATOM 684 C C . GLY A 1 94 ? -8.317 9.651 15.106 1.00 96.12 94 GLY A C 1
ATOM 685 O O . GLY A 1 94 ? -7.984 10.719 14.594 1.00 96.12 94 GLY A O 1
ATOM 686 N N . GLU A 1 95 ? -7.808 8.482 14.709 1.00 97.00 95 GLU A N 1
ATOM 687 C CA . GLU A 1 95 ? -6.886 8.298 13.582 1.00 97.00 95 GLU A CA 1
ATOM 688 C C . GLU A 1 95 ? -7.690 8.011 12.316 1.00 97.00 95 GLU A C 1
ATOM 690 O O . GLU A 1 95 ? -7.955 6.870 11.945 1.00 97.00 95 GLU A O 1
ATOM 695 N N . LYS A 1 96 ? -8.157 9.093 11.688 1.00 97.88 96 LYS A N 1
ATOM 696 C CA . LYS A 1 96 ? -9.101 9.030 10.572 1.00 97.88 96 LYS A CA 1
ATOM 697 C C . LYS A 1 96 ? -8.457 8.429 9.326 1.00 97.88 96 LYS A C 1
ATOM 699 O O . LYS A 1 96 ? -7.365 8.823 8.921 1.00 97.88 96 LYS A O 1
ATOM 704 N N . VAL A 1 97 ? -9.208 7.555 8.671 1.00 98.69 97 VAL A N 1
ATOM 705 C CA . VAL A 1 97 ? -8.886 6.990 7.360 1.00 98.69 97 VAL A CA 1
ATOM 706 C C . VAL A 1 97 ? -10.010 7.306 6.381 1.00 98.69 97 VAL A C 1
ATOM 708 O O . VAL A 1 97 ? -11.158 7.485 6.798 1.00 98.69 97 VAL A O 1
ATOM 711 N N . TRP A 1 98 ? -9.704 7.363 5.089 1.00 98.62 98 TRP A N 1
ATOM 712 C C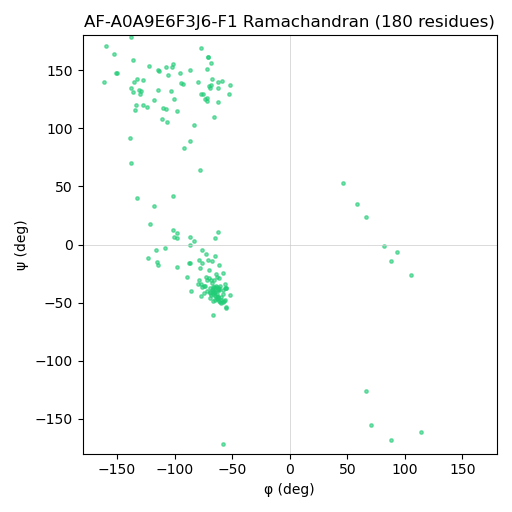A . TRP A 1 98 ? -10.711 7.513 4.043 1.00 98.62 98 TRP A CA 1
ATOM 713 C C . TRP A 1 98 ? -10.535 6.459 2.964 1.00 98.62 98 TRP A C 1
ATOM 715 O O . TRP A 1 98 ? -9.423 6.242 2.486 1.00 98.62 98 TRP A O 1
ATOM 725 N N . ARG A 1 99 ? -11.634 5.801 2.584 1.00 98.50 99 ARG A N 1
ATOM 726 C CA . ARG A 1 99 ? -11.587 4.731 1.592 1.00 98.50 99 ARG A CA 1
ATOM 727 C C . ARG A 1 99 ? -11.333 5.302 0.197 1.00 98.50 99 ARG A C 1
ATOM 729 O O . ARG A 1 99 ? -12.068 6.171 -0.268 1.00 98.50 99 ARG A O 1
ATOM 736 N N . MET A 1 100 ? -10.306 4.779 -0.454 1.00 98.56 100 MET A N 1
ATOM 737 C CA . MET A 1 100 ? -9.870 5.117 -1.803 1.00 98.56 100 MET A CA 1
ATOM 738 C C . MET A 1 100 ? -10.208 3.964 -2.765 1.00 98.56 100 MET A C 1
ATOM 740 O O . MET A 1 100 ? -10.304 2.813 -2.325 1.00 98.56 100 MET A O 1
ATOM 744 N N . PRO A 1 101 ? -10.419 4.239 -4.065 1.00 97.50 101 PRO A N 1
ATOM 745 C CA . PRO A 1 101 ? -10.762 3.199 -5.032 1.00 97.50 101 PRO A CA 1
ATOM 746 C C . PRO A 1 101 ? -9.566 2.285 -5.339 1.00 97.50 101 PRO A C 1
ATOM 748 O O . PRO A 1 101 ? -8.417 2.724 -5.306 1.00 97.50 101 PRO A O 1
ATOM 751 N N . ILE A 1 102 ? -9.857 1.030 -5.687 1.00 95.44 102 ILE A N 1
ATOM 752 C CA . ILE A 1 102 ? -8.894 0.016 -6.165 1.00 95.44 102 ILE A CA 1
ATOM 753 C C . ILE A 1 102 ? -9.416 -0.693 -7.424 1.00 95.44 102 ILE A C 1
ATOM 755 O O . ILE A 1 102 ? -9.315 -1.907 -7.575 1.00 95.44 102 ILE A O 1
ATOM 759 N N . TRP A 1 103 ? -10.035 0.067 -8.321 1.00 96.94 103 TRP A N 1
ATOM 760 C CA . TRP A 1 103 ? -10.672 -0.499 -9.506 1.00 96.94 103 TRP A CA 1
ATOM 761 C C . TRP A 1 103 ? -9.658 -1.021 -10.538 1.00 96.94 103 TRP A C 1
ATOM 763 O O . TRP A 1 103 ? -8.474 -0.674 -10.508 1.00 96.94 103 TRP A O 1
ATOM 773 N N . ASP A 1 104 ? -10.112 -1.876 -11.447 1.00 96.81 104 ASP A N 1
ATOM 774 C CA . ASP A 1 104 ? -9.236 -2.551 -12.411 1.00 96.81 104 ASP A CA 1
ATOM 775 C C . ASP A 1 104 ? -8.791 -1.631 -13.557 1.00 96.81 104 ASP A C 1
ATOM 777 O O . ASP A 1 104 ? -7.781 -1.886 -14.206 1.00 96.81 104 ASP A O 1
ATOM 781 N N . GLU A 1 105 ? -9.455 -0.490 -13.756 1.00 97.38 105 GLU A N 1
ATOM 782 C CA . GLU A 1 105 ? -9.077 0.531 -14.740 1.00 97.38 105 GLU A CA 1
ATOM 783 C C . GLU A 1 105 ? -7.687 1.134 -14.482 1.00 97.38 105 GLU A C 1
ATOM 785 O O . GLU A 1 105 ? -7.095 1.732 -15.382 1.00 97.38 105 GLU A O 1
ATOM 790 N N . TYR A 1 106 ? -7.147 0.967 -13.271 1.00 97.56 106 TYR A N 1
ATOM 791 C CA . TYR A 1 106 ? -5.809 1.423 -12.901 1.00 97.56 106 TYR A CA 1
ATOM 792 C C . TYR A 1 106 ? -4.707 0.396 -13.226 1.00 97.56 106 TYR A C 1
ATOM 794 O O . TYR A 1 106 ? -3.535 0.770 -13.282 1.00 97.56 106 TYR A O 1
ATOM 802 N N . ASP A 1 107 ? -5.045 -0.875 -13.483 1.00 97.00 107 ASP A N 1
ATOM 803 C CA . ASP A 1 107 ? -4.068 -1.936 -13.780 1.00 97.00 107 ASP A CA 1
ATOM 804 C C . ASP A 1 107 ? -3.174 -1.650 -14.996 1.00 97.00 107 ASP A C 1
ATOM 806 O O . ASP A 1 107 ? -1.961 -1.867 -14.902 1.00 97.00 107 ASP A O 1
ATOM 810 N N . PRO A 1 108 ? -3.689 -1.121 -16.127 1.00 97.81 108 PRO A N 1
ATOM 811 C CA . PRO A 1 108 ? -2.848 -0.821 -17.282 1.00 97.81 108 PRO A CA 1
ATOM 812 C C . PRO A 1 108 ? -1.707 0.156 -16.972 1.00 97.81 108 PRO A C 1
ATOM 814 O O . PRO A 1 108 ? -0.688 0.137 -17.657 1.00 97.81 108 PRO A O 1
ATOM 817 N N . GLN A 1 109 ? -1.848 0.998 -15.940 1.00 97.81 109 GLN A N 1
ATOM 818 C CA . GLN A 1 109 ? -0.827 1.981 -15.579 1.00 97.81 109 GLN A CA 1
ATOM 819 C C . GLN A 1 109 ? 0.448 1.342 -15.021 1.00 97.81 109 GLN A C 1
ATOM 821 O O . GLN A 1 109 ? 1.526 1.900 -15.214 1.00 97.81 109 GLN A O 1
ATOM 826 N N . ILE A 1 110 ? 0.340 0.192 -14.350 1.00 97.88 110 ILE A N 1
ATOM 827 C CA . ILE A 1 110 ? 1.475 -0.500 -13.716 1.00 97.88 110 ILE A CA 1
ATOM 828 C C . ILE A 1 110 ? 2.047 -1.630 -14.579 1.00 97.88 110 ILE A C 1
ATOM 830 O O . ILE A 1 110 ? 2.938 -2.348 -14.133 1.00 97.88 110 ILE A O 1
ATOM 834 N N . LYS A 1 111 ? 1.563 -1.793 -15.814 1.00 97.69 111 LYS A N 1
ATOM 835 C CA . LYS A 1 111 ? 2.116 -2.757 -16.765 1.00 97.69 111 LYS A CA 1
ATOM 836 C C . LYS A 1 111 ? 3.504 -2.307 -17.241 1.00 97.69 111 LYS A C 1
ATOM 838 O O . LYS A 1 111 ? 3.697 -1.127 -17.550 1.00 97.69 111 LYS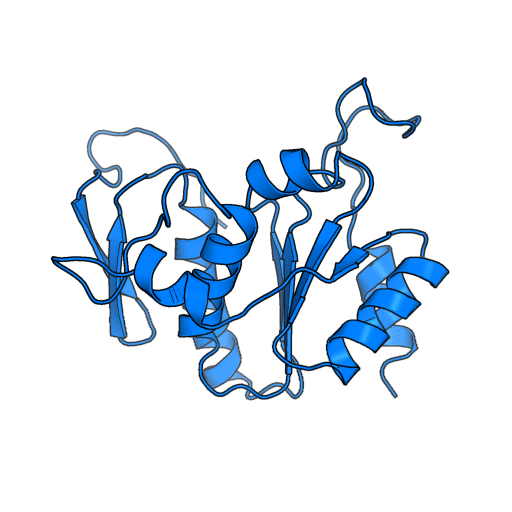 A O 1
ATOM 843 N N . SER A 1 112 ? 4.442 -3.249 -17.306 1.00 97.62 112 SER A N 1
ATOM 844 C CA . SER A 1 112 ? 5.774 -3.055 -17.890 1.00 97.62 112 SER A CA 1
ATOM 845 C C . SER A 1 112 ? 5.848 -3.658 -19.298 1.00 97.62 112 SER A C 1
ATOM 847 O O . SER A 1 112 ? 5.086 -4.565 -19.642 1.00 97.62 112 SER A O 1
ATOM 849 N N . ASP A 1 113 ? 6.761 -3.131 -20.114 1.00 97.00 113 ASP A N 1
ATOM 850 C CA . ASP A 1 113 ? 7.091 -3.672 -21.436 1.00 97.00 113 ASP A CA 1
ATOM 851 C C . ASP A 1 113 ? 8.184 -4.759 -21.366 1.00 97.00 113 ASP A C 1
ATOM 853 O O . ASP A 1 113 ? 8.361 -5.516 -22.321 1.00 97.00 113 ASP A O 1
ATOM 857 N N . VAL A 1 114 ? 8.914 -4.845 -20.246 1.00 97.62 114 VAL A N 1
ATOM 858 C CA . VAL A 1 114 ? 10.081 -5.733 -20.059 1.00 97.62 114 VAL A CA 1
ATOM 859 C C . VAL A 1 114 ? 9.955 -6.687 -18.864 1.00 97.62 114 VAL A C 1
ATOM 861 O O . VAL A 1 114 ? 10.747 -7.620 -18.742 1.00 97.62 114 VAL A O 1
ATOM 864 N N . ALA A 1 115 ? 8.963 -6.474 -18.000 1.00 98.25 115 ALA A N 1
ATOM 865 C CA . ALA A 1 115 ? 8.644 -7.292 -16.833 1.00 98.25 115 ALA A CA 1
ATOM 866 C C . ALA A 1 115 ? 7.119 -7.480 -16.707 1.00 98.25 115 ALA A C 1
ATOM 868 O O . ALA A 1 115 ? 6.348 -6.936 -17.498 1.00 98.25 115 ALA A O 1
ATOM 869 N N . ASP A 1 116 ? 6.659 -8.224 -15.700 1.00 98.25 116 ASP A N 1
ATOM 870 C CA . ASP A 1 116 ? 5.219 -8.382 -15.449 1.00 98.25 116 ASP A CA 1
ATOM 871 C C . ASP A 1 116 ? 4.581 -7.057 -14.996 1.00 98.25 116 ASP A C 1
ATOM 873 O O . ASP A 1 116 ? 3.475 -6.706 -15.416 1.00 98.25 116 ASP A O 1
ATOM 877 N N . LEU A 1 117 ? 5.296 -6.299 -14.157 1.00 97.94 117 LEU A N 1
ATOM 878 C CA . LEU A 1 117 ? 4.879 -5.011 -13.603 1.00 97.94 117 LEU A CA 1
ATOM 879 C C . LEU A 1 117 ? 6.029 -4.003 -13.649 1.00 97.94 117 LEU A C 1
ATOM 881 O O . LEU A 1 117 ? 7.196 -4.382 -13.651 1.00 97.94 117 LEU A O 1
ATOM 885 N N . LYS A 1 118 ? 5.707 -2.713 -13.589 1.00 98.12 118 LYS A N 1
ATOM 886 C CA . LYS A 1 118 ? 6.653 -1.647 -13.230 1.00 98.12 118 LYS A CA 1
ATOM 887 C C . LYS A 1 118 ? 6.249 -0.999 -11.917 1.00 98.12 118 LYS A C 1
ATOM 889 O O . LYS A 1 118 ? 5.066 -0.931 -11.575 1.00 98.12 118 LYS A O 1
ATOM 894 N N . ASN A 1 119 ? 7.226 -0.500 -11.171 1.00 97.62 119 ASN A N 1
ATOM 895 C CA . ASN A 1 119 ? 6.981 0.003 -9.822 1.00 97.62 119 ASN A CA 1
ATOM 896 C C . A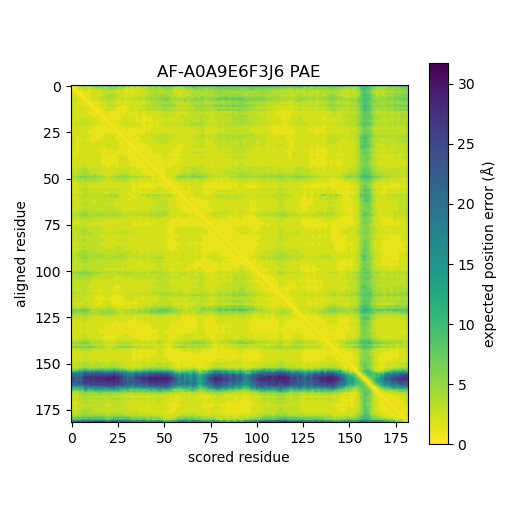SN A 1 119 ? 6.295 1.385 -9.765 1.00 97.62 119 ASN A C 1
ATOM 898 O O . ASN A 1 119 ? 5.900 1.816 -8.683 1.00 97.62 119 ASN A O 1
ATOM 902 N N . VAL A 1 120 ? 6.057 2.067 -10.890 1.00 96.44 120 VAL A N 1
ATOM 903 C CA . VAL A 1 120 ? 5.300 3.333 -10.933 1.00 96.44 120 VAL A CA 1
ATOM 904 C C . VAL A 1 120 ? 4.238 3.356 -12.034 1.00 96.44 120 VAL A C 1
ATOM 906 O O . VAL A 1 120 ? 4.447 2.870 -13.139 1.00 96.44 120 VAL A O 1
ATOM 909 N N . GLY A 1 121 ? 3.089 3.973 -11.737 1.00 93.81 121 GLY A N 1
ATOM 910 C CA . GLY A 1 121 ? 1.944 4.086 -12.652 1.00 93.81 121 GLY A CA 1
ATOM 911 C C . GLY A 1 121 ? 1.839 5.412 -13.421 1.00 93.81 121 GLY A C 1
ATOM 912 O O . GLY A 1 121 ? 0.807 5.700 -14.029 1.00 93.81 121 GLY A O 1
ATOM 913 N N . GLY A 1 122 ? 2.865 6.264 -13.360 1.00 91.88 122 GLY A N 1
ATOM 914 C CA . GLY A 1 122 ? 2.829 7.637 -13.873 1.00 91.88 122 GLY A CA 1
ATOM 915 C C . GLY A 1 122 ? 2.312 8.667 -12.857 1.00 91.88 122 GLY A C 1
ATOM 916 O O . GLY A 1 122 ? 2.219 8.402 -11.660 1.00 91.88 122 GLY A O 1
ATOM 917 N N . ARG A 1 123 ? 2.013 9.890 -13.327 1.00 91.44 123 ARG A N 1
ATOM 918 C CA . ARG A 1 123 ? 1.672 11.033 -12.446 1.00 91.44 123 ARG A CA 1
ATOM 919 C C . ARG A 1 123 ? 0.246 10.973 -11.885 1.00 91.44 123 ARG A C 1
ATOM 921 O O . ARG A 1 123 ? 0.004 11.444 -10.777 1.00 91.44 123 ARG A O 1
ATOM 928 N N . GLY A 1 124 ? -0.701 10.453 -12.663 1.00 95.25 124 GLY A N 1
ATOM 929 C CA . GLY A 1 124 ? -2.104 10.346 -12.265 1.00 95.25 124 GLY A CA 1
ATOM 930 C C . GLY A 1 124 ? -2.334 9.148 -11.350 1.00 95.25 124 GLY A C 1
ATOM 931 O O . GLY A 1 124 ? -1.785 8.078 -11.593 1.00 95.25 124 GLY A O 1
ATOM 932 N N . ALA A 1 125 ? -3.166 9.322 -10.319 1.00 96.88 125 ALA A N 1
ATOM 933 C CA . ALA A 1 125 ? -3.579 8.236 -9.428 1.00 96.88 125 ALA A CA 1
ATOM 934 C C . ALA A 1 125 ? -2.409 7.519 -8.711 1.00 96.88 125 ALA A C 1
ATOM 936 O O . ALA A 1 125 ? -2.470 6.320 -8.456 1.00 96.88 125 ALA A O 1
ATOM 937 N N . GLY A 1 126 ? -1.341 8.244 -8.350 1.00 97.38 126 GLY A N 1
ATOM 938 C CA . GLY A 1 126 ? -0.129 7.659 -7.753 1.00 97.38 126 GLY A CA 1
ATOM 939 C C . GLY A 1 126 ? -0.366 6.817 -6.489 1.00 97.38 126 GLY A C 1
ATOM 940 O O . GLY A 1 126 ? 0.262 5.776 -6.329 1.00 97.38 126 GLY A O 1
ATOM 941 N N . ALA A 1 127 ? -1.305 7.222 -5.625 1.00 98.00 127 ALA A N 1
ATOM 942 C CA . ALA A 1 127 ? -1.674 6.453 -4.431 1.00 98.00 127 ALA A CA 1
ATOM 943 C C . ALA A 1 127 ? -2.417 5.155 -4.791 1.00 98.00 127 ALA A C 1
ATOM 945 O O . ALA A 1 127 ? -2.124 4.090 -4.258 1.00 98.00 127 ALA A O 1
ATOM 946 N N . ILE A 1 128 ? -3.333 5.232 -5.760 1.00 98.50 128 ILE A N 1
ATOM 947 C CA . ILE A 1 128 ? -4.130 4.087 -6.213 1.00 98.50 128 ILE A CA 1
ATOM 948 C C . ILE A 1 128 ? -3.248 3.080 -6.949 1.00 98.50 128 ILE A C 1
ATOM 950 O O . ILE A 1 128 ? -3.299 1.895 -6.655 1.00 98.50 128 ILE A O 1
ATOM 954 N N . THR A 1 129 ? -2.385 3.534 -7.858 1.00 98.31 129 THR A N 1
ATOM 955 C CA . THR A 1 129 ? -1.461 2.650 -8.590 1.00 98.31 129 THR A CA 1
ATOM 956 C C . THR A 1 129 ? -0.426 1.996 -7.673 1.00 98.31 129 THR A C 1
ATOM 958 O O . THR A 1 129 ? -0.039 0.858 -7.918 1.00 98.31 129 THR A O 1
ATOM 961 N N . ALA A 1 130 ? -0.018 2.656 -6.582 1.00 98.44 130 ALA A N 1
ATOM 962 C CA . ALA A 1 130 ? 0.790 2.022 -5.541 1.00 98.44 130 ALA A CA 1
ATOM 963 C C . ALA A 1 130 ? 0.024 0.905 -4.817 1.00 98.44 130 ALA A C 1
ATOM 965 O O . ALA A 1 130 ? 0.563 -0.184 -4.642 1.00 98.44 130 ALA A O 1
ATOM 966 N N . ALA A 1 131 ? -1.242 1.140 -4.462 1.00 98.50 131 ALA A N 1
ATOM 967 C CA . ALA A 1 131 ? -2.092 0.110 -3.8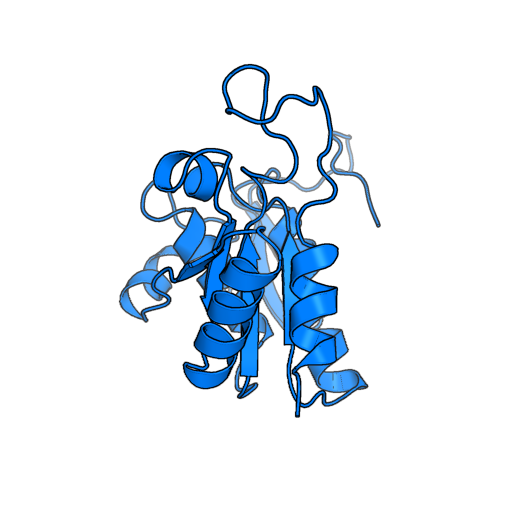74 1.00 98.50 131 ALA A CA 1
ATOM 968 C C . ALA A 1 131 ? -2.351 -1.051 -4.853 1.00 98.50 131 ALA A C 1
ATOM 970 O O . ALA A 1 131 ? -2.192 -2.204 -4.467 1.00 98.50 131 ALA A O 1
ATOM 971 N N . LYS A 1 132 ? -2.654 -0.779 -6.132 1.00 98.31 132 LYS A N 1
ATOM 972 C CA . LYS A 1 132 ? -2.808 -1.821 -7.167 1.00 98.31 132 LYS A CA 1
ATOM 973 C C . LYS A 1 132 ? -1.527 -2.626 -7.365 1.00 98.31 132 LYS A C 1
ATOM 975 O O . LYS A 1 132 ? -1.607 -3.828 -7.580 1.00 98.31 132 LYS A O 1
ATOM 980 N N . PHE A 1 133 ? -0.353 -1.999 -7.252 1.00 98.62 133 PHE A N 1
ATOM 981 C CA . PHE A 1 133 ? 0.918 -2.724 -7.262 1.00 98.62 133 PHE A CA 1
ATOM 982 C C . PHE A 1 133 ? 0.988 -3.729 -6.104 1.00 98.62 133 PHE A C 1
ATOM 984 O O . PHE A 1 133 ? 1.264 -4.900 -6.344 1.00 98.62 133 PHE A O 1
ATOM 991 N N . LEU A 1 134 ? 0.689 -3.308 -4.867 1.00 98.69 134 LEU A N 1
ATOM 992 C CA . LEU A 1 134 ? 0.680 -4.200 -3.697 1.00 98.69 134 LEU A CA 1
ATOM 993 C C . LEU A 1 134 ? -0.367 -5.318 -3.820 1.00 98.69 134 LEU A C 1
ATOM 995 O O . LEU A 1 134 ? -0.087 -6.466 -3.476 1.00 98.69 134 LEU A O 1
ATOM 999 N N . GLU A 1 135 ? -1.541 -5.006 -4.372 1.00 98.06 135 GLU A N 1
ATOM 1000 C CA . GLU A 1 135 ? -2.628 -5.962 -4.593 1.00 98.06 135 GLU A CA 1
ATOM 1001 C C . GLU A 1 135 ? -2.185 -7.168 -5.437 1.00 98.06 135 GLU A C 1
ATOM 1003 O O . GLU A 1 135 ? -2.606 -8.292 -5.164 1.00 98.06 135 GLU A O 1
ATOM 1008 N N . LYS A 1 136 ? -1.268 -6.986 -6.403 1.00 98.00 136 LYS A N 1
ATOM 1009 C CA . LYS A 1 136 ? -0.736 -8.102 -7.211 1.00 98.00 136 LYS A CA 1
ATOM 1010 C C . LYS A 1 136 ? -0.008 -9.159 -6.375 1.00 98.00 136 LYS A C 1
ATOM 1012 O O . LYS A 1 136 ? -0.035 -10.333 -6.733 1.00 98.00 136 LYS A O 1
ATOM 1017 N N . PHE A 1 137 ? 0.590 -8.770 -5.252 1.00 98.31 137 PHE A N 1
ATOM 1018 C CA . PHE A 1 137 ? 1.324 -9.671 -4.351 1.00 98.31 137 PHE A CA 1
ATOM 1019 C C . PHE A 1 137 ? 0.422 -10.293 -3.281 1.00 98.31 137 PHE A C 1
ATOM 1021 O O . PHE A 1 137 ? 0.620 -11.432 -2.841 1.00 98.31 137 PHE A O 1
ATOM 1028 N N . VAL A 1 138 ? -0.643 -9.579 -2.925 1.00 97.12 138 VAL A N 1
ATOM 1029 C CA . VAL A 1 138 ? -1.747 -10.111 -2.123 1.00 97.12 138 VAL A CA 1
ATOM 1030 C C . VAL A 1 138 ? -2.496 -11.197 -2.902 1.00 97.12 138 VAL A C 1
ATOM 1032 O O . VAL A 1 138 ? -2.779 -12.261 -2.351 1.00 97.12 138 VAL A O 1
ATOM 1035 N N . GLY A 1 139 ? -2.723 -11.000 -4.202 1.00 93.44 139 GLY A N 1
ATOM 1036 C CA . GLY A 1 139 ? -3.358 -11.982 -5.078 1.00 93.44 139 GLY A CA 1
ATOM 1037 C C . GLY A 1 139 ? -4.822 -12.227 -4.707 1.00 93.44 139 GLY A C 1
ATOM 1038 O O . GLY A 1 139 ? -5.613 -11.295 -4.620 1.00 93.44 139 GLY A O 1
ATOM 1039 N N . ASP A 1 140 ? -5.187 -13.487 -4.479 1.00 93.75 140 ASP A N 1
ATOM 1040 C CA . ASP A 1 140 ? -6.555 -13.941 -4.196 1.00 93.75 140 ASP A CA 1
ATOM 1041 C C . ASP A 1 140 ? -6.955 -13.879 -2.708 1.00 93.75 140 ASP A C 1
ATOM 1043 O O . ASP A 1 140 ? -8.036 -14.337 -2.325 1.00 93.75 140 ASP A O 1
ATOM 1047 N N . HIS A 1 141 ? -6.107 -13.305 -1.849 1.00 97.00 141 HIS A N 1
ATOM 1048 C CA . HIS A 1 141 ? -6.393 -13.199 -0.423 1.00 97.00 141 HIS A CA 1
ATOM 1049 C C . HIS A 1 141 ? -7.651 -12.352 -0.160 1.00 97.00 141 HIS A C 1
ATOM 1051 O O . HIS A 1 141 ? -7.723 -11.175 -0.513 1.00 97.00 141 HIS A O 1
ATOM 1057 N N . LYS A 1 142 ? -8.638 -12.938 0.526 1.00 95.69 142 LYS A N 1
ATOM 1058 C CA . LYS A 1 142 ? -10.013 -12.407 0.617 1.00 95.69 142 LYS A CA 1
ATOM 1059 C C . LYS A 1 142 ? -10.185 -11.132 1.443 1.00 95.69 142 LYS A C 1
ATOM 1061 O O . LYS A 1 142 ? -11.206 -10.461 1.308 1.00 95.69 142 LYS A O 1
ATOM 1066 N N . ALA A 1 143 ? -9.259 -10.851 2.354 1.00 97.69 143 ALA A N 1
ATOM 1067 C CA . ALA A 1 143 ? -9.361 -9.727 3.278 1.00 97.69 143 ALA A CA 1
ATOM 1068 C C . ALA A 1 143 ? -8.005 -9.039 3.429 1.00 97.69 143 ALA A C 1
ATOM 1070 O O . ALA A 1 143 ? -7.178 -9.426 4.254 1.00 97.69 143 ALA A O 1
ATOM 1071 N N . TRP A 1 144 ? -7.765 -8.028 2.603 1.00 98.62 144 TRP A N 1
ATOM 1072 C CA . TRP A 1 144 ? -6.569 -7.199 2.670 1.00 98.62 144 TRP A CA 1
ATOM 1073 C C . TRP A 1 144 ? -6.926 -5.718 2.737 1.00 98.62 144 TRP A C 1
ATOM 1075 O O . TRP A 1 144 ? -7.861 -5.260 2.075 1.00 98.62 144 TRP A O 1
ATOM 1085 N N . ALA A 1 145 ? -6.173 -4.968 3.538 1.00 98.75 145 ALA A N 1
ATOM 1086 C CA . ALA A 1 145 ? -6.221 -3.519 3.560 1.00 98.75 145 ALA A CA 1
ATOM 1087 C C . ALA A 1 145 ? -4.814 -2.914 3.608 1.00 98.75 145 ALA A C 1
ATOM 1089 O O . ALA A 1 145 ? -4.008 -3.265 4.467 1.00 98.75 145 ALA A O 1
ATOM 1090 N N . HIS A 1 146 ? -4.570 -1.944 2.735 1.00 98.81 146 HIS A N 1
ATOM 1091 C CA . HIS A 1 146 ? -3.400 -1.081 2.764 1.00 98.81 146 HIS A CA 1
ATOM 1092 C C . HIS A 1 146 ? -3.777 0.294 3.316 1.00 98.81 146 HIS A C 1
ATOM 1094 O O . HIS A 1 146 ? -4.759 0.912 2.886 1.00 98.81 146 HIS A O 1
ATOM 1100 N N . LEU A 1 147 ? -2.976 0.778 4.262 1.00 98.81 147 LEU A N 1
ATOM 1101 C CA . LEU A 1 147 ? -3.078 2.113 4.833 1.00 98.81 147 LEU A CA 1
ATOM 1102 C C . LEU A 1 147 ? -1.876 2.961 4.402 1.00 98.81 147 LEU A C 1
ATOM 1104 O O . LEU A 1 147 ? -0.765 2.785 4.912 1.00 98.81 147 LEU A O 1
ATOM 1108 N N . ASP A 1 148 ? -2.117 3.926 3.513 1.00 98.56 148 ASP A N 1
ATOM 1109 C CA . ASP A 1 148 ? -1.120 4.938 3.161 1.00 98.56 148 ASP A CA 1
ATOM 1110 C C . ASP A 1 148 ? -1.158 6.063 4.199 1.00 98.56 148 ASP A C 1
ATOM 1112 O O . ASP A 1 148 ? -2.061 6.910 4.224 1.00 98.56 148 ASP A O 1
ATOM 1116 N N . ILE A 1 149 ? -0.172 6.039 5.094 1.00 97.88 149 ILE A N 1
ATOM 1117 C CA . ILE A 1 149 ? -0.064 6.935 6.246 1.00 97.88 149 ILE A CA 1
ATOM 1118 C C . ILE A 1 149 ? 0.942 8.069 6.019 1.00 97.88 149 ILE A C 1
ATOM 1120 O O . ILE A 1 149 ? 1.290 8.757 6.978 1.00 97.88 149 ILE A O 1
ATOM 1124 N N . ALA A 1 150 ? 1.406 8.296 4.781 1.00 95.31 150 ALA A N 1
ATOM 1125 C CA . ALA A 1 150 ? 2.438 9.295 4.476 1.00 95.31 150 ALA A CA 1
ATOM 1126 C C . ALA A 1 150 ? 2.112 10.691 5.036 1.00 95.31 150 ALA A C 1
ATOM 1128 O O . ALA A 1 150 ? 2.967 11.330 5.645 1.00 95.31 150 ALA A O 1
ATOM 1129 N N . GLY A 1 151 ? 0.860 11.133 4.891 1.00 93.44 151 GLY A N 1
ATOM 1130 C CA . GLY A 1 151 ? 0.397 12.430 5.390 1.00 93.44 151 GLY A CA 1
ATOM 1131 C C . GLY A 1 151 ? 0.393 12.515 6.920 1.00 93.44 151 GLY A C 1
ATOM 1132 O O . GLY A 1 151 ? 1.086 13.364 7.486 1.00 93.44 151 GLY A O 1
ATOM 1133 N N . PRO A 1 152 ? -0.378 11.662 7.617 1.00 93.44 152 PRO A N 1
ATOM 1134 C CA . PRO A 1 152 ? -0.534 11.782 9.061 1.00 93.44 152 PRO A CA 1
ATOM 1135 C C . PRO A 1 152 ? 0.625 11.239 9.901 1.00 93.44 152 PRO A C 1
ATOM 1137 O O . PRO A 1 152 ? 0.674 11.554 11.091 1.00 93.44 152 PRO A O 1
ATOM 1140 N N . ALA A 1 153 ? 1.562 10.464 9.345 1.00 92.88 153 ALA A N 1
ATOM 1141 C CA . ALA A 1 153 ? 2.736 9.991 10.087 1.00 92.88 153 ALA A CA 1
ATOM 1142 C C . ALA A 1 153 ? 3.691 11.136 10.471 1.00 92.88 153 ALA A C 1
ATOM 1144 O O . ALA A 1 153 ? 4.233 11.143 11.580 1.00 92.88 153 ALA A O 1
ATOM 1145 N N . PHE A 1 154 ? 3.857 12.115 9.573 1.00 86.25 154 PHE A N 1
ATOM 1146 C CA . PHE A 1 154 ? 4.709 13.294 9.750 1.00 86.25 154 PHE A CA 1
ATOM 1147 C C . PHE A 1 154 ? 4.007 14.564 9.240 1.00 86.25 154 PHE A C 1
ATOM 1149 O O . PHE A 1 154 ? 4.415 15.147 8.231 1.00 86.25 154 PHE A O 1
ATOM 1156 N N . PRO A 1 155 ? 2.959 15.040 9.934 1.00 73.50 155 PRO A N 1
ATOM 1157 C CA . PRO A 1 155 ? 2.325 16.296 9.593 1.00 73.50 155 PRO A CA 1
ATOM 1158 C C . PRO A 1 155 ? 3.354 17.396 9.864 1.00 73.50 155 PRO A C 1
ATOM 1160 O O . PRO A 1 155 ? 3.723 17.658 11.008 1.00 73.50 155 PRO A O 1
ATOM 1163 N N . GLY A 1 156 ? 3.879 18.019 8.809 1.00 67.06 156 GLY A N 1
ATOM 1164 C CA . GLY A 1 156 ? 4.775 19.167 8.953 1.00 67.06 156 GLY A CA 1
ATOM 1165 C C . GLY A 1 156 ? 4.124 20.322 9.735 1.00 67.06 156 GLY A C 1
ATOM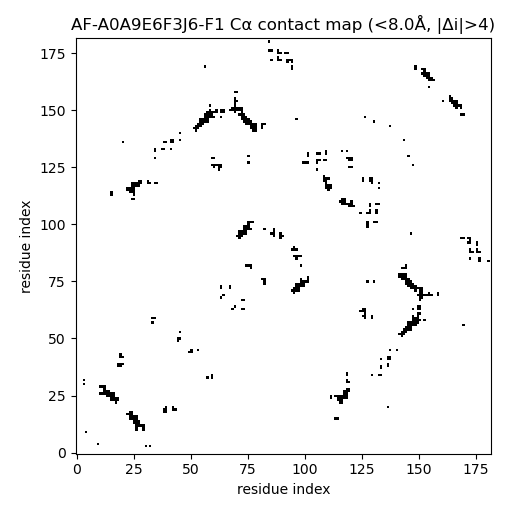 1166 O O . GLY A 1 156 ? 2.999 20.230 10.225 1.00 67.06 156 GLY A O 1
ATOM 1167 N N . MET A 1 157 ? 4.781 21.485 9.792 1.00 52.03 157 MET A N 1
ATOM 1168 C CA . MET A 1 157 ? 4.295 22.650 10.562 1.00 52.03 157 MET A CA 1
ATOM 1169 C C . MET A 1 157 ? 2.961 23.278 10.076 1.00 52.03 157 MET A C 1
ATOM 1171 O O . MET A 1 157 ? 2.561 24.312 10.601 1.00 52.03 157 MET A O 1
ATOM 1175 N N . GLY A 1 158 ? 2.272 22.687 9.092 1.00 49.19 158 GLY A N 1
ATOM 1176 C CA . GLY A 1 158 ? 1.028 23.204 8.503 1.00 49.19 158 GLY A CA 1
ATOM 1177 C C . GLY A 1 158 ? -0.253 22.430 8.847 1.00 49.19 158 GLY A C 1
ATOM 1178 O O . GLY A 1 158 ? -1.328 22.833 8.411 1.00 49.19 158 GLY A O 1
ATOM 1179 N N . GLY A 1 159 ? -0.176 21.320 9.590 1.00 47.38 159 GLY A N 1
ATOM 1180 C CA . GLY A 1 159 ? -1.355 20.563 10.035 1.00 47.38 159 GLY A CA 1
ATOM 1181 C C . GLY A 1 159 ? -1.787 20.972 11.443 1.00 47.38 159 GLY A C 1
ATOM 1182 O O . GLY A 1 159 ? -0.943 21.261 12.280 1.00 47.38 159 GLY A O 1
ATOM 1183 N N . GLY A 1 160 ? -3.087 20.939 11.754 1.00 49.53 160 GLY A N 1
ATOM 1184 C CA . GLY A 1 160 ? -3.634 21.252 13.089 1.00 49.53 160 GLY A CA 1
ATOM 1185 C C . GLY A 1 160 ? -3.180 20.331 14.240 1.00 49.53 160 GLY A C 1
ATOM 1186 O O . GLY A 1 160 ? -3.754 20.385 15.328 1.00 49.53 160 GLY A O 1
ATOM 1187 N N . SER A 1 161 ? -2.180 19.475 14.014 1.00 51.69 161 SER A N 1
ATOM 1188 C CA . SER A 1 161 ? -1.455 18.756 15.057 1.00 51.69 161 SER A CA 1
ATOM 1189 C C . SER A 1 161 ? -0.559 19.734 15.820 1.00 51.69 161 SER A C 1
ATOM 1191 O O . SER A 1 161 ? 0.295 20.405 15.249 1.00 51.69 161 SER A O 1
ATOM 1193 N N . LYS A 1 162 ? -0.741 19.812 17.141 1.00 54.06 162 LYS A N 1
ATOM 1194 C CA . LYS A 1 162 ? 0.070 20.671 18.023 1.00 54.06 162 LYS A CA 1
ATOM 1195 C C . LYS A 1 162 ? 1.497 20.142 18.237 1.00 54.06 162 LYS A C 1
ATOM 1197 O O . LYS A 1 162 ? 2.306 20.838 18.848 1.00 54.06 162 LYS A O 1
ATOM 1202 N N . GLN A 1 163 ? 1.805 18.929 17.776 1.00 58.75 163 GLN A N 1
ATOM 1203 C CA . GLN A 1 163 ? 3.121 18.311 17.924 1.00 58.75 163 GLN A CA 1
ATOM 1204 C C . GLN A 1 163 ? 3.932 18.439 16.639 1.00 58.75 163 GLN A C 1
ATOM 1206 O O . GLN A 1 163 ? 3.509 17.999 15.574 1.00 58.75 163 GLN A O 1
ATOM 1211 N N . LYS A 1 164 ? 5.131 19.014 16.769 1.00 71.25 164 LYS A N 1
ATOM 1212 C CA . LYS A 1 164 ? 6.169 18.926 15.743 1.00 71.25 164 LYS A CA 1
ATOM 1213 C C . LYS A 1 164 ? 6.783 17.525 15.795 1.00 71.25 164 LYS A C 1
ATOM 1215 O O . LYS A 1 164 ? 7.215 17.112 16.868 1.00 71.25 164 LYS A O 1
ATOM 1220 N N . GLY A 1 165 ? 6.871 16.845 14.654 1.00 78.75 165 GLY A N 1
ATOM 1221 C CA . GLY A 1 165 ? 7.546 15.548 14.530 1.00 78.75 165 GLY A CA 1
ATOM 1222 C C . GLY A 1 165 ? 6.604 14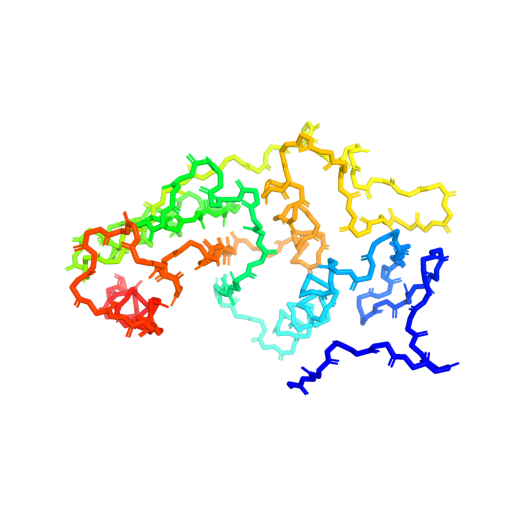.391 14.198 1.00 78.75 165 GLY A C 1
ATOM 1223 O O . GLY A 1 165 ? 5.501 14.606 13.697 1.00 78.75 165 GLY A O 1
ATOM 1224 N N . SER A 1 166 ? 7.068 13.163 14.444 1.00 87.69 166 SER A N 1
ATOM 1225 C CA . SER A 1 166 ? 6.288 11.948 14.206 1.00 87.69 166 SER A CA 1
ATOM 1226 C C . SER A 1 166 ? 5.095 11.851 15.154 1.00 87.69 166 SER A C 1
ATOM 1228 O O . SER A 1 166 ? 5.180 12.195 16.332 1.00 87.69 166 SER A O 1
ATOM 1230 N N . THR A 1 167 ? 3.977 11.345 14.642 1.00 91.25 167 THR A N 1
ATOM 1231 C CA . THR A 1 167 ? 2.722 11.224 15.407 1.00 91.25 167 THR A CA 1
ATOM 1232 C C . THR A 1 167 ? 2.492 9.835 15.988 1.00 91.25 167 THR A C 1
ATOM 1234 O O . THR A 1 167 ? 1.663 9.680 16.881 1.00 91.25 167 THR A O 1
ATOM 1237 N N . GLY A 1 168 ? 3.173 8.813 15.458 1.00 93.62 168 GLY A N 1
ATOM 1238 C CA . GLY A 1 168 ? 2.837 7.415 15.738 1.00 93.62 168 GLY A CA 1
ATOM 1239 C C . GLY A 1 168 ? 1.470 6.995 15.178 1.00 93.62 168 GLY A C 1
ATOM 1240 O O . GLY A 1 168 ? 0.865 6.060 15.703 1.00 93.62 168 GLY A O 1
ATOM 1241 N N . PHE A 1 169 ? 0.966 7.692 14.148 1.00 95.62 169 PHE A N 1
ATOM 1242 C CA . PHE A 1 169 ? -0.309 7.374 13.502 1.00 95.62 169 PHE A CA 1
ATOM 1243 C C . PHE A 1 169 ? -0.381 5.897 13.092 1.00 95.62 169 PHE A C 1
ATOM 1245 O O . PHE A 1 169 ? 0.572 5.346 12.545 1.00 95.62 169 PHE A O 1
ATOM 1252 N N . GLY A 1 170 ? -1.531 5.269 13.331 1.00 96.50 170 GLY A N 1
ATOM 1253 C CA . GLY A 1 170 ? -1.784 3.863 13.036 1.00 96.50 170 GLY A CA 1
ATOM 1254 C C . GLY A 1 170 ? -1.779 2.994 14.291 1.00 96.50 170 GLY A C 1
ATOM 1255 O O . GLY A 1 170 ? -2.483 1.988 14.331 1.00 96.50 170 GLY A O 1
ATOM 1256 N N . VAL A 1 171 ? -1.064 3.387 15.353 1.00 97.62 171 VAL A N 1
ATOM 1257 C CA . VAL A 1 171 ? -0.980 2.587 16.588 1.00 97.62 171 VAL A CA 1
ATOM 1258 C C . VAL A 1 171 ? -2.338 2.486 17.285 1.00 97.62 171 VAL A C 1
ATOM 1260 O O . VAL A 1 171 ? -2.763 1.388 17.650 1.00 97.62 171 VAL A O 1
ATOM 1263 N N . ARG A 1 172 ? -3.050 3.608 17.469 1.00 97.44 172 ARG A N 1
ATOM 1264 C CA . ARG A 1 172 ? -4.369 3.580 18.124 1.00 97.44 172 ARG A CA 1
ATOM 1265 C C . ARG A 1 172 ? -5.430 3.015 17.195 1.00 97.44 172 ARG A C 1
ATOM 1267 O O . ARG A 1 172 ? -6.305 2.300 17.675 1.00 97.44 172 ARG A O 1
ATOM 1274 N N . LEU A 1 173 ? -5.334 3.301 15.897 1.00 98.38 173 LEU A N 1
ATOM 1275 C CA . LEU A 1 173 ? -6.200 2.717 14.880 1.00 98.38 173 LEU A CA 1
ATOM 1276 C C . LEU A 1 173 ? -6.157 1.186 14.932 1.00 98.38 173 LEU A C 1
ATOM 1278 O O . LEU A 1 173 ? -7.196 0.556 15.103 1.00 98.38 173 LEU A O 1
ATOM 1282 N N . LEU A 1 174 ? -4.967 0.589 14.844 1.00 98.25 174 LEU A N 1
ATOM 1283 C CA . LEU A 1 174 ? -4.808 -0.865 14.860 1.00 98.25 174 LEU A CA 1
ATOM 1284 C C . LEU A 1 174 ? -5.216 -1.480 16.196 1.00 98.25 174 LEU A C 1
ATOM 1286 O O . LEU A 1 174 ? -5.895 -2.504 16.211 1.00 98.25 174 LEU A O 1
ATOM 1290 N N . ALA A 1 175 ? -4.869 -0.845 17.319 1.00 98.12 175 ALA A N 1
ATOM 1291 C CA . ALA A 1 175 ? -5.333 -1.299 18.627 1.00 98.12 175 ALA A CA 1
ATOM 1292 C C . ALA A 1 175 ? -6.871 -1.326 18.701 1.00 98.12 175 ALA A C 1
ATOM 1294 O O . ALA A 1 175 ? -7.447 -2.255 19.261 1.00 98.12 175 ALA A O 1
ATOM 1295 N N . GLU A 1 176 ? -7.540 -0.333 18.113 1.00 98.12 176 GLU A N 1
ATOM 1296 C CA . GLU A 1 176 ? -8.998 -0.250 18.084 1.00 98.12 176 GLU A CA 1
ATOM 1297 C C . GLU A 1 176 ? -9.639 -1.258 17.120 1.00 98.12 176 GLU A C 1
ATOM 1299 O O . GLU A 1 176 ? -10.694 -1.812 17.434 1.00 98.12 176 GLU A O 1
ATOM 1304 N N . VAL A 1 177 ? -8.996 -1.543 15.983 1.00 97.88 177 VAL A N 1
ATOM 1305 C CA . VAL A 1 177 ? -9.392 -2.633 15.076 1.00 97.88 177 VAL A CA 1
ATOM 1306 C C . VAL A 1 177 ? -9.334 -3.974 15.810 1.00 97.88 177 VAL A C 1
ATOM 1308 O O . VAL A 1 177 ? -10.322 -4.701 15.826 1.00 97.88 177 VAL A O 1
ATOM 1311 N N . LEU A 1 178 ? -8.216 -4.273 16.480 1.00 96.88 178 LEU A N 1
ATOM 1312 C CA . LEU A 1 178 ? -8.012 -5.543 17.184 1.00 96.88 178 LEU A CA 1
ATOM 1313 C C . LEU A 1 178 ? -8.952 -5.716 18.386 1.00 96.88 178 LEU A C 1
ATOM 1315 O O . LEU A 1 178 ? -9.448 -6.813 18.626 1.00 96.88 178 LEU A O 1
ATOM 1319 N N . ARG A 1 179 ? -9.249 -4.639 19.125 1.00 96.19 179 ARG A N 1
ATOM 1320 C CA . ARG A 1 179 ? -10.211 -4.674 20.245 1.00 96.19 179 ARG A CA 1
ATOM 1321 C C . ARG A 1 179 ? -11.637 -5.008 19.817 1.00 96.19 179 ARG A C 1
ATOM 1323 O O . ARG A 1 179 ? -12.384 -5.544 20.625 1.00 96.19 179 ARG A O 1
ATOM 1330 N N . ASN A 1 180 ? -12.008 -4.677 18.582 1.00 93.12 180 ASN A N 1
ATOM 1331 C CA . ASN A 1 180 ? -13.350 -4.894 18.038 1.00 93.12 180 ASN A CA 1
ATOM 1332 C C . ASN A 1 180 ? -13.307 -5.847 16.833 1.00 93.12 180 ASN A C 1
ATOM 1334 O O . ASN A 1 180 ? -14.049 -5.664 15.868 1.00 93.12 180 ASN A O 1
ATOM 1338 N N . TRP A 1 181 ? -12.378 -6.808 16.849 1.00 91.44 181 TRP A N 1
ATOM 1339 C CA . TRP A 1 181 ? -12.176 -7.724 15.727 1.00 91.44 181 TRP A CA 1
ATOM 1340 C C . TRP A 1 181 ? -13.343 -8.704 15.553 1.00 91.44 181 TRP A C 1
ATOM 1342 O O . TRP A 1 181 ? -13.720 -9.007 14.415 1.00 91.44 181 TRP A O 1
ATOM 1352 N N . SER A 1 182 ? -13.893 -9.149 16.692 1.00 77.19 182 SER A N 1
ATOM 1353 C CA . SER A 1 182 ? -14.995 -10.109 16.840 1.00 77.19 182 SER A CA 1
ATOM 1354 C C . SER A 1 182 ? -16.287 -9.634 16.195 1.00 77.19 182 SER A C 1
ATOM 1356 O O . SER A 1 182 ? -16.722 -8.517 16.561 1.00 77.19 182 SER A O 1
#

Radius of gyration: 16.4 Å; Cα contacts (8 Å, |Δi|>4): 320; chains: 1; bounding box: 44×42×42 Å

Nearest PDB structures (foldseek):
  6ome-assembly1_A  TM=9.660E-01  e=9.847E-20  Chlamydia trachomatis D/UW-3/CX
  4ksi-assembly1_A  TM=9.572E-01  e=1.788E-17  Solanum lycopersicum
  4r7m-assembly2_I  TM=9.555E-01  e=3.759E-17  Plasmodium falciparum 3D7
  5lhj-assembly1_A  TM=9.550E-01  e=5.451E-17  Streptomyces sp. BC16019
  5lhk-assembly1_A  TM=9.507E-01  e=5.799E-17  Streptomyces sp. BC16019